Protein AF-A0A377D594-F1 (afdb_monomer_lite)

Sequence (287 aa):
MAKALLALLDNALPAGVENEQSPNCRVLRFPPVSPLLDEDARLCSLSVFDAFRLLQNLLNVPKEEREAMFFGGLFSYDLVAGFEDLPQLAAENNCPDFCFYLAETLMVIDHQKKSTRIQASLFAPNEEEKQRLTARLNDLCQQLTETAPPLPVVSVPHMHCECNQSDEEFGGVVRLLQKAIRAGEIFQVVPSRRFSLPCPSPLAAYYVLKKSNPSPYMFLCRMMISPCLARRRKVRSSMTPPAARLRSTPLPEHVHAVVVPMVHWTETSTAASNWKCVPIIKSFLNI

Organism: Escherichia coli (NCBI:txid562)

InterPro domains:
  IPR005801 ADC synthase [G3DSA:3.60.120.10] (1-240)
  IPR005801 ADC synthase [SSF56322] (6-223)
  IPR006805 Anthranilate synthase component I, N-term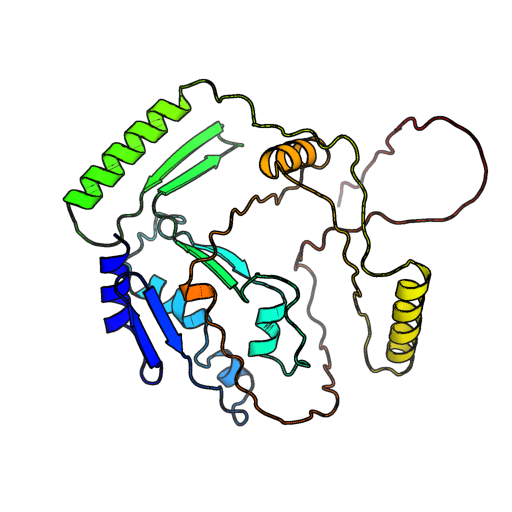inal [PF04715] (53-116)
  IPR015890 Chorismate-utilising enzyme, C-terminal [PF00425] (167-223)
  IPR019999 Anthranilate synthase component I-like [PTHR11236] (56-223)

pLDDT: mean 74.36, std 25.51, range [20.23, 97.31]

Foldseek 3Di:
DQQVLVVLLVVQDDPQWDWDDDNRDIDTDHDQDDPPDDPVVLVVDDDPCVSVVSSVVSFPADPVDPVLWDKDWDADPCLVVSSDPDDDDDDPDLDFRIDIDGDQKDWDQDPVVRDIDIDGHDRDDDVVVVVVVVVVVVVVVVVVVDDDDDQDDDDDPDKDKDWPDDPVRVVVVVVVVVVCCVVVQDVDDDDDIDIDIDDPRVVVVLVVCCVPPPDPDGDDDDDDDDPNSVPDDPDDDDDDDDDDRDDDDDDDDDDDPPPPDPPDDDDDDDDDDDDDDDDDDDDDDDD

Structure (mmCIF, N/CA/C/O backbone):
data_AF-A0A377D594-F1
#
_entry.id   AF-A0A377D594-F1
#
loop_
_atom_site.group_PDB
_atom_site.id
_atom_site.type_symbol
_atom_site.label_atom_id
_atom_site.label_alt_id
_atom_site.label_comp_id
_atom_site.label_asym_id
_atom_site.label_entity_id
_atom_site.label_seq_id
_atom_site.pdbx_PDB_ins_code
_atom_site.Cartn_x
_atom_site.Cartn_y
_atom_site.Cartn_z
_atom_site.occupancy
_atom_site.B_iso_or_equiv
_atom_site.auth_seq_id
_atom_site.auth_comp_id
_atom_site.auth_asym_id
_atom_site.auth_atom_id
_atom_site.pdbx_PDB_model_num
ATOM 1 N N . MET A 1 1 ? -3.950 -4.859 22.447 1.00 55.28 1 MET A N 1
ATOM 2 C CA . MET A 1 1 ? -4.746 -4.999 21.200 1.00 55.28 1 MET A CA 1
ATOM 3 C C . MET A 1 1 ? -4.223 -6.057 20.212 1.00 55.28 1 MET A C 1
ATOM 5 O O . MET A 1 1 ? -4.933 -7.026 19.973 1.00 55.28 1 MET A O 1
ATOM 9 N N . ALA A 1 2 ? -3.005 -5.934 19.659 1.00 59.69 2 ALA A N 1
ATOM 10 C CA . ALA A 1 2 ? -2.506 -6.832 18.598 1.00 59.69 2 ALA A CA 1
ATOM 11 C C . ALA A 1 2 ? -2.556 -8.334 18.950 1.00 59.69 2 ALA A C 1
ATOM 13 O O . ALA A 1 2 ? -2.930 -9.151 18.119 1.00 59.69 2 ALA A O 1
ATOM 14 N N . LYS A 1 3 ? -2.259 -8.706 20.202 1.00 66.69 3 LYS A N 1
ATOM 15 C CA . LYS A 1 3 ? -2.292 -10.109 20.655 1.00 66.69 3 LYS A CA 1
ATOM 16 C C . LYS A 1 3 ? -3.674 -10.761 20.549 1.00 66.69 3 LYS A C 1
ATOM 18 O O . LYS A 1 3 ? -3.749 -11.931 20.197 1.00 66.69 3 LYS A O 1
ATOM 23 N N . ALA A 1 4 ? -4.746 -10.014 20.825 1.00 70.38 4 ALA A N 1
ATOM 24 C CA . ALA A 1 4 ? -6.109 -10.539 20.738 1.00 70.38 4 ALA A CA 1
ATOM 25 C C . ALA A 1 4 ? -6.495 -10.832 19.282 1.00 70.38 4 ALA A C 1
ATOM 27 O O . ALA A 1 4 ? -7.047 -11.887 18.993 1.00 70.38 4 ALA A O 1
ATOM 28 N N . LEU A 1 5 ? -6.118 -9.944 18.356 1.00 75.88 5 LEU A N 1
ATOM 29 C CA . LEU A 1 5 ? -6.348 -10.150 16.927 1.00 75.88 5 LEU A CA 1
ATOM 30 C C . LEU A 1 5 ? -5.539 -11.335 16.380 1.00 75.88 5 LEU A C 1
ATOM 32 O O . LEU A 1 5 ? -6.063 -12.115 15.593 1.00 75.88 5 LEU A O 1
ATOM 36 N N . LEU A 1 6 ? -4.287 -11.507 16.824 1.00 80.00 6 LEU A N 1
ATOM 37 C CA . LEU A 1 6 ? -3.465 -12.655 16.423 1.00 80.00 6 LEU A CA 1
ATOM 38 C C . LEU A 1 6 ? -4.056 -13.981 16.924 1.00 80.00 6 LEU A C 1
ATOM 40 O O . LEU A 1 6 ? -4.068 -14.947 16.174 1.00 80.00 6 LEU A O 1
ATOM 44 N N . ALA A 1 7 ? -4.597 -14.013 18.146 1.00 77.38 7 ALA A N 1
ATOM 45 C CA . ALA A 1 7 ? -5.269 -15.198 18.680 1.00 77.38 7 ALA A CA 1
ATOM 46 C C . ALA A 1 7 ? -6.572 -15.529 17.928 1.00 77.38 7 ALA A C 1
ATOM 48 O O . ALA A 1 7 ? -6.868 -16.697 17.695 1.00 77.38 7 ALA A O 1
ATOM 49 N N . LEU A 1 8 ? -7.344 -14.514 17.519 1.00 78.12 8 LEU A N 1
ATOM 50 C CA . LEU A 1 8 ? -8.521 -14.717 16.664 1.00 78.12 8 LEU A CA 1
ATOM 51 C C . LEU A 1 8 ? -8.127 -15.250 15.285 1.00 78.12 8 LEU A C 1
ATOM 53 O O . LEU A 1 8 ? -8.778 -16.160 14.777 1.00 78.12 8 LEU A O 1
ATOM 57 N N . LEU A 1 9 ? -7.045 -14.718 14.708 1.00 81.00 9 LEU A N 1
ATOM 58 C CA . LEU A 1 9 ? -6.519 -15.177 13.428 1.00 81.00 9 LEU A CA 1
ATOM 59 C C . LEU A 1 9 ? -6.128 -16.656 13.487 1.00 81.00 9 LEU A C 1
ATOM 61 O O . LEU A 1 9 ? -6.493 -17.394 12.581 1.00 81.00 9 LEU A O 1
ATOM 65 N N . ASP A 1 10 ? -5.466 -17.099 14.561 1.00 81.06 10 ASP A N 1
ATOM 66 C CA . ASP A 1 10 ? -5.035 -18.495 14.733 1.00 81.06 10 ASP A CA 1
ATOM 67 C C . ASP A 1 10 ? -6.196 -19.500 14.655 1.00 81.06 10 ASP A C 1
ATOM 69 O O . ASP A 1 10 ? -6.019 -20.597 14.129 1.00 81.06 10 ASP A O 1
ATOM 73 N N . ASN A 1 11 ? -7.388 -19.117 15.122 1.00 79.62 11 ASN A N 1
ATOM 74 C CA . ASN A 1 11 ? -8.581 -19.971 15.117 1.00 79.62 11 ASN A CA 1
ATOM 75 C C . ASN A 1 11 ? -9.343 -19.966 13.782 1.00 79.62 11 ASN A C 1
ATOM 77 O O . ASN A 1 11 ? -10.241 -20.781 13.587 1.00 79.62 11 ASN A O 1
ATOM 81 N N . ALA A 1 12 ? -9.024 -19.033 12.885 1.00 81.75 12 ALA A N 1
ATOM 82 C CA . ALA A 1 12 ? -9.778 -18.776 11.660 1.00 81.75 12 ALA A CA 1
ATOM 83 C C . ALA A 1 12 ? -9.070 -19.248 10.387 1.00 81.75 12 ALA A C 1
ATOM 85 O O . ALA A 1 12 ? -9.598 -19.070 9.289 1.00 81.75 12 ALA A O 1
ATOM 86 N N . LEU A 1 13 ? -7.853 -19.783 10.509 1.00 82.56 13 LEU A N 1
ATOM 87 C CA . LEU A 1 13 ? -7.065 -20.166 9.346 1.00 82.56 13 LEU A CA 1
ATOM 88 C C . LEU A 1 13 ? -7.693 -21.368 8.625 1.00 82.56 13 LEU A C 1
ATOM 90 O O . LEU A 1 13 ? -8.038 -22.361 9.270 1.00 82.56 13 LEU A O 1
ATOM 94 N N . PRO A 1 14 ? -7.819 -21.311 7.288 1.00 80.31 14 PRO A N 1
ATOM 95 C CA . PRO A 1 14 ? -8.325 -22.426 6.506 1.00 80.31 14 PRO A CA 1
ATOM 96 C C . PRO A 1 14 ? -7.338 -23.600 6.509 1.00 80.31 14 PRO A C 1
ATOM 98 O O . PRO A 1 14 ? -6.126 -23.431 6.677 1.00 80.31 14 PRO A O 1
ATOM 101 N N . ALA A 1 15 ? -7.865 -24.805 6.282 1.00 76.56 15 ALA A N 1
ATOM 102 C CA . ALA A 1 15 ? -7.054 -26.010 6.165 1.00 76.56 15 ALA A CA 1
ATOM 103 C C . ALA A 1 15 ? -6.015 -25.859 5.037 1.00 76.56 15 ALA A C 1
ATOM 105 O O . ALA A 1 15 ? -6.353 -25.461 3.924 1.00 76.56 15 ALA A O 1
ATOM 106 N N . GLY A 1 16 ? -4.751 -26.182 5.329 1.00 77.81 16 GLY A N 1
ATOM 107 C CA . GLY A 1 16 ? -3.641 -26.108 4.370 1.00 77.81 16 GLY A CA 1
ATOM 108 C C . GLY A 1 16 ? -2.754 -24.861 4.472 1.00 77.81 16 GLY A C 1
ATOM 109 O O . GLY A 1 16 ? -1.731 -24.815 3.795 1.00 77.81 16 GLY A O 1
ATOM 110 N N . VAL A 1 17 ? -3.089 -23.880 5.320 1.00 84.69 17 VAL A N 1
ATOM 111 C CA . VAL A 1 17 ? -2.192 -22.750 5.631 1.00 84.69 17 VAL A CA 1
ATOM 112 C C . VAL A 1 17 ? -1.296 -23.113 6.809 1.00 84.69 17 VAL A C 1
ATOM 114 O O . VAL A 1 17 ? -1.784 -23.370 7.910 1.00 84.69 17 VAL A O 1
ATOM 117 N N . GLU A 1 18 ? 0.021 -23.102 6.605 1.00 84.25 18 GLU A N 1
ATOM 118 C CA . GLU A 1 18 ? 0.965 -23.277 7.712 1.00 84.25 18 GLU A CA 1
ATOM 119 C C . GLU A 1 18 ? 1.078 -21.968 8.500 1.00 84.25 18 GLU A C 1
ATOM 121 O O . GLU A 1 18 ? 1.183 -20.887 7.915 1.00 84.25 18 GLU A O 1
ATOM 126 N N . ASN A 1 19 ? 1.083 -22.059 9.830 1.00 85.25 19 ASN A N 1
ATOM 127 C CA . ASN A 1 19 ? 1.134 -20.907 10.725 1.00 85.25 19 ASN A CA 1
ATOM 128 C C . ASN A 1 19 ? 2.292 -21.037 11.719 1.00 85.25 19 ASN A C 1
ATOM 130 O O . ASN A 1 19 ? 2.217 -21.816 12.671 1.00 85.25 19 ASN A O 1
ATOM 134 N N . GLU A 1 20 ? 3.353 -20.251 11.529 1.00 84.19 20 GLU A N 1
ATOM 135 C CA . GLU A 1 20 ? 4.417 -20.113 12.525 1.00 84.19 20 GLU A CA 1
ATOM 136 C C . GLU A 1 20 ? 4.068 -18.980 13.504 1.00 84.19 20 GLU A C 1
ATOM 138 O O . GLU A 1 20 ? 4.009 -17.797 13.143 1.00 84.19 20 GLU A O 1
ATOM 143 N N . GLN A 1 21 ? 3.859 -19.341 14.772 1.00 82.50 21 GLN A N 1
ATOM 144 C CA . GLN A 1 21 ? 3.423 -18.409 15.810 1.00 82.50 21 GLN A CA 1
ATOM 145 C C . GLN A 1 21 ? 4.602 -17.824 16.595 1.00 82.50 21 GLN A C 1
ATOM 147 O O . GLN A 1 21 ? 5.493 -18.529 17.060 1.00 82.50 21 GLN A O 1
ATOM 152 N N . SER A 1 22 ? 4.598 -16.504 16.777 1.00 78.00 22 SER A N 1
ATOM 153 C CA . SER A 1 22 ? 5.529 -15.758 17.633 1.00 78.00 22 SER A CA 1
ATOM 154 C C . SER A 1 22 ? 4.757 -14.792 18.546 1.00 78.00 22 SER A C 1
ATOM 156 O O . SER A 1 22 ? 3.650 -14.390 18.199 1.00 78.00 22 SER A O 1
ATOM 158 N N . PRO A 1 23 ? 5.296 -14.336 19.693 1.00 73.56 23 PRO A N 1
ATOM 159 C CA . PRO A 1 23 ? 4.516 -13.575 20.682 1.00 73.56 23 PRO A CA 1
ATOM 160 C C . PRO A 1 23 ? 3.759 -12.347 20.143 1.00 73.56 23 PRO A C 1
ATOM 162 O O . PRO A 1 23 ? 2.671 -12.046 20.626 1.00 73.56 23 PRO A O 1
ATOM 165 N N . ASN A 1 24 ? 4.308 -11.665 19.132 1.00 75.88 24 ASN A N 1
ATOM 166 C CA . ASN A 1 24 ? 3.712 -10.479 18.500 1.00 75.88 24 ASN A CA 1
ATOM 167 C C . ASN A 1 24 ? 3.673 -10.584 16.962 1.00 75.88 24 ASN A C 1
ATOM 169 O O . ASN A 1 24 ? 3.692 -9.568 16.273 1.00 75.88 24 ASN A O 1
ATOM 173 N N . CYS A 1 25 ? 3.720 -11.798 16.409 1.00 80.19 25 CYS A N 1
ATOM 174 C CA . CYS A 1 25 ? 3.874 -11.996 14.970 1.00 80.19 25 CYS A CA 1
ATOM 175 C C . CYS A 1 25 ? 3.350 -13.365 14.526 1.00 80.19 25 CYS A C 1
ATOM 177 O O . CYS A 1 25 ? 3.396 -14.335 15.286 1.00 80.19 25 CYS A O 1
ATOM 179 N N . ARG A 1 26 ? 2.836 -13.434 13.299 1.00 81.62 26 ARG A N 1
ATOM 180 C CA . ARG A 1 26 ? 2.413 -14.669 12.632 1.00 81.62 26 ARG A CA 1
ATOM 181 C C . ARG A 1 26 ? 3.050 -14.707 11.255 1.00 81.62 26 ARG A C 1
ATOM 183 O O . ARG A 1 26 ? 3.035 -13.693 10.557 1.00 81.62 26 ARG A O 1
ATOM 190 N N . VAL A 1 27 ? 3.612 -15.850 10.884 1.00 86.19 27 VAL A N 1
ATOM 191 C CA . VAL A 1 27 ? 4.076 -16.103 9.517 1.00 86.19 27 VAL A CA 1
ATOM 192 C C . VAL A 1 27 ? 3.167 -17.166 8.928 1.00 86.19 27 VAL A C 1
ATOM 194 O O . VAL A 1 27 ? 3.200 -18.318 9.354 1.00 86.19 27 VAL A O 1
ATOM 197 N N . LEU A 1 28 ? 2.336 -16.749 7.975 1.00 85.19 28 LEU A N 1
ATOM 198 C CA . LEU A 1 28 ? 1.410 -17.622 7.263 1.00 85.19 28 LEU A CA 1
ATOM 199 C C . LEU A 1 28 ? 2.033 -18.047 5.935 1.00 85.19 28 LEU A C 1
ATOM 201 O O . LEU A 1 28 ? 2.509 -17.195 5.179 1.00 85.19 28 LEU A O 1
ATOM 205 N N . ARG A 1 29 ? 2.023 -19.347 5.641 1.00 86.44 29 ARG A N 1
ATOM 206 C CA . ARG A 1 29 ? 2.463 -19.895 4.352 1.00 86.44 29 ARG A CA 1
ATOM 207 C C . ARG A 1 29 ? 1.260 -20.496 3.642 1.00 86.44 29 ARG A C 1
ATOM 209 O O . ARG A 1 29 ? 0.639 -21.430 4.143 1.00 86.44 29 ARG A O 1
ATOM 216 N N . PHE A 1 30 ? 0.939 -19.927 2.488 1.00 86.12 30 PHE A N 1
ATOM 217 C CA . PHE A 1 30 ? -0.151 -20.388 1.639 1.00 86.12 30 PHE A CA 1
ATOM 218 C C . PHE A 1 30 ? 0.345 -21.498 0.700 1.00 86.12 30 PHE A C 1
ATOM 220 O O . PHE A 1 30 ? 1.495 -21.432 0.251 1.00 86.12 30 PHE A O 1
ATOM 227 N N . PRO A 1 31 ? -0.485 -22.517 0.417 1.00 85.56 31 PRO A N 1
ATOM 228 C CA . PRO A 1 31 ? -0.114 -23.608 -0.473 1.00 85.56 31 PRO A CA 1
ATOM 229 C C . PRO A 1 31 ? 0.044 -23.109 -1.918 1.00 85.56 31 PRO A C 1
ATOM 231 O O . PRO A 1 31 ? -0.599 -22.131 -2.306 1.00 85.56 31 PRO A O 1
ATOM 234 N N . PRO A 1 32 ? 0.879 -23.770 -2.737 1.00 84.06 32 PRO A N 1
ATOM 235 C CA . PRO A 1 32 ? 0.966 -23.454 -4.156 1.00 84.06 32 PRO A CA 1
ATOM 236 C C . PRO A 1 32 ? -0.356 -23.776 -4.865 1.00 84.06 32 PRO A C 1
ATOM 238 O O . PRO A 1 32 ? -1.015 -24.774 -4.563 1.00 84.06 32 PRO A O 1
ATOM 241 N N . VAL A 1 33 ? -0.721 -22.942 -5.837 1.00 85.12 33 VAL A N 1
ATOM 242 C CA . VAL A 1 33 ? -1.913 -23.147 -6.667 1.00 85.12 33 VAL A CA 1
ATOM 243 C C . VAL A 1 33 ? -1.633 -24.237 -7.702 1.00 85.12 33 VAL A C 1
ATOM 245 O O . VAL A 1 33 ? -0.567 -24.265 -8.317 1.00 85.12 33 VAL A O 1
ATOM 248 N N . SER A 1 34 ? -2.586 -25.151 -7.892 1.00 84.38 34 SER A N 1
ATOM 249 C CA . SER A 1 34 ? -2.463 -26.208 -8.899 1.00 84.38 34 SER A CA 1
ATOM 250 C C . SER A 1 34 ? -2.539 -25.619 -10.316 1.00 84.38 34 SER A C 1
ATOM 252 O O . SER A 1 34 ? -3.491 -24.894 -10.607 1.00 84.38 34 SER A O 1
ATOM 254 N N . PRO A 1 35 ? -1.610 -25.967 -11.228 1.00 82.19 35 PRO A N 1
ATOM 255 C CA . PRO A 1 35 ? -1.615 -25.474 -12.608 1.00 82.19 35 PRO A CA 1
ATOM 256 C C . PRO A 1 35 ? -2.673 -26.152 -13.496 1.00 82.19 35 PRO A C 1
ATOM 258 O O . PRO A 1 35 ? -2.798 -25.813 -14.665 1.00 82.19 35 PRO A O 1
ATOM 261 N N . LEU A 1 36 ? -3.397 -27.144 -12.969 1.00 87.38 36 LEU A N 1
ATOM 262 C CA . LEU A 1 36 ? -4.429 -27.894 -13.697 1.00 87.38 36 LEU A CA 1
ATOM 263 C C . LEU A 1 36 ? -5.831 -27.282 -13.554 1.00 87.38 36 LEU A C 1
ATOM 265 O O . LEU A 1 36 ? -6.793 -27.845 -14.069 1.00 87.38 36 LEU A O 1
ATOM 269 N N . LEU A 1 37 ? -5.955 -26.188 -12.802 1.00 87.50 37 LEU A N 1
ATOM 270 C CA . LEU A 1 37 ? -7.214 -25.471 -12.625 1.00 87.50 37 LEU A CA 1
ATOM 271 C C . LEU A 1 37 ? -7.521 -24.631 -13.869 1.00 87.50 37 LEU A C 1
ATOM 273 O O . LEU A 1 37 ? -6.607 -24.128 -14.520 1.00 87.50 37 LEU A O 1
ATOM 277 N N . ASP A 1 38 ? -8.805 -24.460 -14.175 1.00 90.31 38 ASP A N 1
ATOM 278 C CA . ASP A 1 38 ? -9.238 -23.420 -15.106 1.00 90.31 38 ASP A CA 1
ATOM 279 C C . ASP A 1 38 ? -8.986 -22.016 -14.519 1.00 90.31 38 ASP A C 1
ATOM 281 O O . ASP A 1 38 ? -8.746 -21.863 -13.319 1.00 90.31 38 ASP A O 1
ATOM 285 N N . GLU A 1 39 ? -9.010 -20.980 -15.361 1.00 86.88 39 GLU A N 1
ATOM 286 C CA . GLU A 1 39 ? -8.665 -19.615 -14.937 1.00 86.88 39 GLU A CA 1
ATOM 287 C C . GLU A 1 39 ? -9.631 -19.038 -13.889 1.00 86.88 39 GLU A C 1
ATOM 289 O O . GLU A 1 39 ? -9.194 -18.308 -12.995 1.00 86.88 39 GLU A O 1
ATOM 294 N N . ASP A 1 40 ? -10.917 -19.398 -13.936 1.00 87.56 40 ASP A N 1
ATOM 295 C CA . ASP A 1 40 ? -11.906 -18.919 -12.964 1.00 87.56 40 ASP A CA 1
ATOM 296 C C . ASP A 1 40 ? -11.658 -19.561 -11.589 1.00 87.56 40 ASP A C 1
ATOM 298 O O . ASP A 1 40 ? -11.608 -18.882 -10.559 1.00 87.56 40 ASP A O 1
ATOM 302 N N . ALA A 1 41 ? -11.404 -20.870 -11.564 1.00 87.31 41 ALA A N 1
ATOM 303 C CA . ALA A 1 41 ? -11.024 -21.603 -10.365 1.00 87.31 41 ALA A CA 1
ATOM 304 C C . ALA A 1 41 ? -9.655 -21.154 -9.826 1.00 87.31 41 ALA A C 1
ATOM 306 O O . ALA A 1 41 ? -9.468 -21.073 -8.607 1.00 87.31 41 ALA A O 1
ATOM 307 N N . ARG A 1 42 ? -8.705 -20.812 -10.708 1.00 86.88 42 ARG A N 1
ATOM 308 C CA . ARG A 1 42 ? -7.395 -20.252 -10.340 1.00 86.88 42 ARG A CA 1
ATOM 309 C C . ARG A 1 42 ? -7.556 -18.913 -9.625 1.00 86.88 42 ARG A C 1
ATOM 311 O O . ARG A 1 42 ? -6.896 -18.692 -8.609 1.00 86.88 42 ARG A O 1
ATOM 318 N N . LEU A 1 43 ? -8.465 -18.055 -10.086 1.00 87.56 43 LEU A N 1
ATOM 319 C CA . LEU A 1 43 ? -8.753 -16.764 -9.457 1.00 87.56 43 LEU A CA 1
ATOM 320 C C . LEU A 1 43 ? -9.366 -16.908 -8.051 1.00 87.56 43 LEU A C 1
ATOM 322 O O . LEU A 1 43 ? -9.111 -16.079 -7.175 1.00 87.56 43 LEU A O 1
ATOM 326 N N . CYS A 1 44 ? -10.142 -17.969 -7.819 1.00 87.00 44 CYS A N 1
ATOM 327 C CA . CYS A 1 44 ? -10.733 -18.291 -6.516 1.00 87.00 44 CYS A CA 1
ATOM 328 C C . CYS A 1 44 ? -9.826 -19.134 -5.601 1.00 87.00 44 CYS A C 1
ATOM 330 O O . CYS A 1 44 ? -10.246 -19.502 -4.502 1.00 87.00 44 CYS A O 1
ATOM 332 N N . SER A 1 45 ? -8.606 -19.459 -6.033 1.00 87.38 45 SER A N 1
ATOM 333 C CA . SER A 1 45 ? -7.670 -20.253 -5.239 1.00 87.38 45 SER A CA 1
ATOM 334 C C . SER A 1 45 ? -7.153 -19.499 -4.010 1.00 87.38 45 SER A C 1
ATOM 336 O O . SER A 1 45 ? -7.145 -18.266 -3.946 1.00 87.38 45 SER A O 1
ATOM 338 N N . LEU A 1 46 ? -6.715 -20.265 -3.009 1.00 86.56 46 LEU A N 1
ATOM 339 C CA . LEU A 1 46 ? -6.209 -19.706 -1.766 1.00 86.56 46 LEU A CA 1
ATOM 340 C C . LEU A 1 46 ? -4.883 -18.966 -2.004 1.00 86.56 46 LEU A C 1
ATOM 342 O O . LEU A 1 46 ? -3.941 -19.513 -2.572 1.00 86.56 46 LEU A O 1
ATOM 346 N N . SER A 1 47 ? -4.802 -17.727 -1.533 1.00 87.94 47 SER A N 1
ATOM 347 C CA . SER A 1 47 ? -3.713 -16.796 -1.813 1.00 87.94 47 SER A CA 1
ATOM 348 C C . SER A 1 47 ? -3.390 -15.914 -0.607 1.00 87.94 47 SER A C 1
ATOM 350 O O . SER A 1 47 ? -4.127 -15.848 0.376 1.00 87.94 47 SER A O 1
ATOM 352 N N . VAL A 1 48 ? -2.311 -15.134 -0.713 1.00 87.12 48 VAL A N 1
ATOM 353 C CA . VAL A 1 48 ? -1.931 -14.144 0.310 1.00 87.12 48 VAL A CA 1
ATOM 354 C C . VAL A 1 48 ? -3.027 -13.108 0.598 1.00 87.12 48 VAL A C 1
ATOM 356 O O . VAL A 1 48 ? -3.064 -12.548 1.694 1.00 87.12 48 VAL A O 1
ATOM 359 N N . PHE A 1 49 ? -3.943 -12.867 -0.347 1.00 88.19 49 PHE A N 1
ATOM 360 C CA . PHE A 1 49 ? -5.061 -11.940 -0.164 1.00 88.19 49 PHE A CA 1
ATOM 361 C C . PHE A 1 49 ? -6.110 -12.458 0.819 1.00 88.19 49 PHE A C 1
ATOM 363 O O . PHE A 1 49 ? -6.805 -11.658 1.452 1.00 88.19 49 PHE A O 1
ATOM 370 N N . ASP A 1 50 ? -6.200 -13.776 1.005 1.00 86.62 50 ASP A N 1
ATOM 371 C CA . ASP A 1 50 ? -7.137 -14.370 1.953 1.00 86.62 50 ASP A CA 1
ATOM 372 C C . ASP A 1 50 ? -6.814 -13.984 3.392 1.00 86.62 50 ASP A C 1
ATOM 374 O O . ASP A 1 50 ? -7.728 -13.889 4.201 1.00 86.62 50 ASP A O 1
ATOM 378 N N . ALA A 1 51 ? -5.569 -13.605 3.703 1.00 85.56 51 ALA A N 1
ATOM 379 C CA . ALA A 1 51 ? -5.239 -13.015 4.999 1.00 85.56 51 ALA A CA 1
ATOM 380 C C . ALA A 1 51 ? -6.104 -11.776 5.312 1.00 85.56 51 ALA A C 1
ATOM 382 O O . ALA A 1 51 ? -6.613 -11.638 6.424 1.00 85.56 51 ALA A O 1
ATOM 383 N N . PHE A 1 52 ? -6.333 -10.894 4.331 1.00 85.88 52 PHE A N 1
ATOM 384 C CA . PHE A 1 52 ? -7.191 -9.718 4.511 1.00 85.88 52 PHE A CA 1
ATOM 385 C C . PHE A 1 52 ? -8.669 -10.090 4.604 1.00 85.88 52 PHE A C 1
ATOM 387 O O . PHE A 1 52 ? -9.402 -9.474 5.377 1.00 85.88 52 PHE A O 1
ATOM 394 N N . ARG A 1 53 ? -9.111 -11.086 3.826 1.00 86.31 53 ARG A N 1
ATOM 395 C CA . ARG A 1 53 ? -10.503 -11.564 3.842 1.00 86.31 53 ARG A CA 1
ATOM 396 C C . ARG A 1 53 ? -10.847 -12.218 5.181 1.00 86.31 53 ARG A C 1
ATOM 398 O O . ARG A 1 53 ? -11.885 -11.917 5.758 1.00 86.31 53 ARG A O 1
ATOM 405 N N . LEU A 1 54 ? -9.944 -13.040 5.714 1.00 84.44 54 LEU A N 1
ATOM 406 C CA . LEU A 1 54 ? -10.074 -13.661 7.032 1.00 84.44 54 LEU A CA 1
ATOM 407 C C . LEU A 1 54 ? -10.164 -12.604 8.134 1.00 84.44 54 LEU A C 1
ATOM 409 O O . LEU A 1 54 ? -11.067 -12.667 8.961 1.00 84.44 54 LEU A O 1
ATOM 413 N N . LEU A 1 55 ? -9.289 -11.593 8.113 1.00 82.88 55 LEU A N 1
ATOM 414 C CA . LEU A 1 55 ? -9.337 -10.506 9.093 1.00 82.88 55 LEU A CA 1
ATOM 415 C C . LEU A 1 55 ? -10.660 -9.728 9.051 1.00 82.88 55 LEU A C 1
ATOM 417 O O . LEU A 1 55 ? -11.171 -9.366 10.107 1.00 82.88 55 LEU A O 1
ATOM 421 N N . GLN A 1 56 ? -11.224 -9.493 7.863 1.00 84.19 56 GLN A N 1
ATOM 422 C CA . GLN A 1 56 ? -12.528 -8.835 7.718 1.00 84.19 56 GLN A CA 1
ATOM 423 C C . GLN A 1 56 ? -13.677 -9.702 8.241 1.00 84.19 56 GLN A C 1
ATOM 425 O O . GLN A 1 56 ? -14.557 -9.192 8.923 1.00 84.19 56 GLN A O 1
ATOM 430 N N . ASN A 1 57 ? -13.650 -11.010 7.974 1.00 83.06 57 ASN A N 1
ATOM 431 C CA . ASN A 1 57 ? -14.700 -11.935 8.409 1.00 83.06 57 ASN A CA 1
ATOM 432 C C . ASN A 1 57 ? -14.681 -12.209 9.921 1.00 83.06 57 ASN A C 1
ATOM 434 O O . ASN A 1 57 ? -15.708 -12.564 10.493 1.00 83.06 57 ASN A O 1
ATOM 438 N N . LEU A 1 58 ? -13.524 -12.059 10.570 1.00 80.62 58 LEU A N 1
ATOM 439 C CA . LEU A 1 58 ? -13.378 -12.267 12.013 1.00 80.62 58 LEU A CA 1
ATOM 440 C C . LEU A 1 58 ? -13.985 -11.152 12.861 1.00 80.62 58 LEU A C 1
ATOM 442 O O . LEU A 1 58 ? -14.240 -11.350 14.050 1.00 80.62 58 LEU A O 1
ATOM 446 N N . LEU A 1 59 ? -14.163 -9.971 12.278 1.00 76.25 59 LEU A N 1
ATOM 447 C CA . LEU A 1 59 ? -14.572 -8.779 12.996 1.00 76.25 59 LEU A CA 1
ATOM 448 C C . LEU A 1 59 ? -15.983 -8.388 12.573 1.00 76.25 59 LEU A C 1
ATOM 450 O O . LEU A 1 59 ? -16.274 -8.206 11.395 1.00 76.25 59 LEU A O 1
ATOM 454 N N . ASN A 1 60 ? -16.864 -8.203 13.554 1.00 72.75 60 ASN A N 1
ATOM 455 C CA . ASN A 1 60 ? -18.179 -7.625 13.304 1.00 72.75 60 ASN A CA 1
ATOM 456 C C . ASN A 1 60 ? -18.021 -6.122 13.060 1.00 72.75 60 ASN A C 1
ATOM 458 O O . ASN A 1 60 ? -18.002 -5.325 13.998 1.00 72.75 60 ASN A O 1
ATOM 462 N N . VAL A 1 61 ? -17.878 -5.746 11.791 1.00 78.12 61 VAL A N 1
ATOM 463 C CA . VAL A 1 61 ? -17.767 -4.349 11.371 1.00 78.12 61 VAL A CA 1
ATOM 464 C C . VAL A 1 61 ? -19.172 -3.736 11.263 1.00 78.12 61 VAL A C 1
ATOM 466 O O . VAL A 1 61 ? -20.020 -4.286 10.553 1.00 78.12 61 VAL A O 1
ATOM 469 N N . PRO A 1 62 ? -19.457 -2.606 11.939 1.00 81.44 62 PRO A N 1
ATOM 470 C CA . PRO A 1 62 ? -20.719 -1.893 11.767 1.00 81.44 62 PRO A CA 1
ATOM 471 C C . PRO A 1 62 ? -20.911 -1.470 10.305 1.00 81.44 62 PRO A C 1
ATOM 473 O O . PRO A 1 62 ? -20.072 -0.772 9.744 1.00 81.44 62 PRO A O 1
ATOM 476 N N . LYS A 1 63 ? -22.032 -1.861 9.685 1.00 78.38 63 LYS A N 1
ATOM 477 C CA . LYS A 1 63 ? -22.315 -1.569 8.262 1.00 78.38 63 LYS A CA 1
ATOM 478 C C . LYS A 1 63 ? -22.475 -0.076 7.961 1.00 78.38 63 LYS A C 1
ATOM 480 O O . LYS A 1 63 ? -22.322 0.340 6.819 1.00 78.38 63 LYS A O 1
ATOM 485 N N . GLU A 1 64 ? -22.808 0.704 8.981 1.00 79.12 64 GLU A N 1
ATOM 486 C CA . GLU A 1 64 ? -23.031 2.149 8.894 1.00 79.12 64 GLU A CA 1
ATOM 487 C C . GLU A 1 64 ? -21.714 2.942 8.888 1.00 79.12 64 GLU A C 1
ATOM 489 O O . GLU A 1 64 ? -21.694 4.105 8.496 1.00 79.12 64 GLU A O 1
ATOM 494 N N . GLU A 1 65 ? -20.601 2.307 9.268 1.00 83.81 65 GLU A N 1
ATOM 495 C CA . GLU A 1 65 ? -19.299 2.950 9.420 1.00 83.81 65 GLU A CA 1
ATOM 496 C C . GLU A 1 65 ? -18.305 2.416 8.389 1.00 83.81 65 GLU A C 1
ATOM 498 O O . GLU A 1 65 ? -17.622 1.413 8.605 1.00 83.81 65 GLU A O 1
ATOM 503 N N . ARG A 1 66 ? -18.203 3.117 7.254 1.00 82.12 66 ARG A N 1
ATOM 504 C CA . ARG A 1 66 ? -17.342 2.724 6.128 1.00 82.12 66 ARG A CA 1
ATOM 505 C C . ARG A 1 66 ? -15.881 2.541 6.544 1.00 82.12 66 ARG A C 1
ATOM 507 O O . ARG A 1 66 ? -15.217 1.630 6.059 1.00 82.12 66 ARG A O 1
ATOM 514 N N . GLU A 1 67 ? -15.375 3.401 7.422 1.00 85.75 67 GLU A N 1
ATOM 515 C CA . GLU A 1 67 ? -13.975 3.394 7.848 1.00 85.75 67 GLU A CA 1
ATOM 516 C C . GLU A 1 67 ? -13.729 2.603 9.144 1.00 85.75 67 GLU A C 1
ATOM 518 O O . GLU A 1 67 ? -12.617 2.645 9.672 1.00 85.75 67 GLU A O 1
ATOM 523 N N . ALA A 1 68 ? -14.725 1.888 9.684 1.00 82.44 68 ALA A N 1
ATOM 524 C CA . ALA A 1 68 ? -14.578 1.154 10.947 1.00 82.44 68 ALA A CA 1
ATOM 525 C C . ALA A 1 68 ? -13.424 0.137 10.921 1.00 82.44 68 ALA A C 1
ATOM 527 O O . ALA A 1 68 ? -12.732 -0.045 11.927 1.00 82.44 68 ALA A O 1
ATOM 528 N N . MET A 1 69 ? -13.175 -0.480 9.763 1.00 84.88 69 MET A N 1
ATOM 529 C CA . MET A 1 69 ? -12.003 -1.313 9.525 1.00 84.88 69 MET A CA 1
ATOM 530 C C . MET A 1 69 ? -11.215 -0.783 8.328 1.00 84.88 69 MET A C 1
ATOM 532 O O . MET A 1 69 ? -11.563 -1.030 7.176 1.00 84.88 69 MET A O 1
ATOM 536 N N . PHE A 1 70 ? -10.140 -0.045 8.606 1.00 86.94 70 PHE A N 1
ATOM 537 C CA . PHE A 1 70 ? -9.337 0.590 7.567 1.00 86.94 70 PHE A CA 1
ATOM 538 C C . PHE A 1 70 ? -7.975 -0.089 7.412 1.00 86.94 70 PHE A C 1
ATOM 540 O O . PHE A 1 70 ? -7.165 -0.106 8.342 1.00 86.94 70 PHE A O 1
ATOM 547 N N . PHE A 1 71 ? -7.720 -0.599 6.206 1.00 87.50 71 PHE A N 1
ATOM 548 C CA . PHE A 1 71 ? -6.410 -1.076 5.775 1.00 87.50 71 PHE A CA 1
ATOM 549 C C . PHE A 1 71 ? -5.750 -0.027 4.879 1.00 87.50 71 PHE A C 1
ATOM 551 O O . PHE A 1 71 ? -6.184 0.198 3.752 1.00 87.50 71 PHE A O 1
ATOM 558 N N . GLY A 1 72 ? -4.688 0.608 5.372 1.00 87.19 72 GLY A N 1
ATOM 559 C CA . GLY A 1 72 ? -3.897 1.577 4.611 1.00 87.19 72 GLY A CA 1
ATOM 560 C C . GLY A 1 72 ? -2.518 1.020 4.292 1.00 87.19 72 GLY A C 1
ATOM 561 O O . GLY A 1 72 ? -1.818 0.582 5.201 1.00 87.19 72 GLY A O 1
ATOM 562 N N . GLY A 1 73 ? -2.102 1.026 3.028 1.00 88.25 73 GLY A N 1
ATOM 563 C CA . GLY A 1 73 ? -0.852 0.376 2.651 1.00 88.25 73 GLY A CA 1
ATOM 564 C C . GLY A 1 73 ? -0.490 0.485 1.181 1.00 88.25 73 GLY A C 1
ATOM 565 O O . GLY A 1 73 ? -1.003 1.341 0.463 1.00 88.25 73 GLY A O 1
ATOM 566 N N . LEU A 1 74 ? 0.413 -0.397 0.760 1.00 87.00 74 LEU A N 1
ATOM 567 C CA . LEU A 1 74 ? 0.868 -0.529 -0.617 1.00 87.00 74 LEU A CA 1
ATOM 568 C C . LEU A 1 74 ? 0.845 -1.989 -1.068 1.00 87.00 74 LEU A C 1
ATOM 570 O O . LEU A 1 74 ? 1.191 -2.894 -0.303 1.00 87.00 74 LEU A O 1
ATOM 574 N N . PHE A 1 75 ? 0.518 -2.177 -2.342 1.00 88.44 75 PHE A N 1
ATOM 575 C CA . PHE A 1 75 ? 0.871 -3.358 -3.120 1.00 88.44 75 PHE A CA 1
ATOM 576 C C . PHE A 1 75 ? 2.066 -2.991 -3.999 1.00 88.44 75 PHE A C 1
ATOM 578 O O . PHE A 1 75 ? 2.035 -1.963 -4.679 1.00 88.44 75 PHE A O 1
ATOM 585 N N . SER A 1 76 ? 3.136 -3.777 -3.941 1.00 88.12 76 SER A N 1
ATOM 586 C CA . SER A 1 76 ? 4.298 -3.576 -4.798 1.00 88.12 76 SER A CA 1
ATOM 587 C C . SER A 1 76 ? 4.052 -4.202 -6.170 1.00 88.12 76 SER A C 1
ATOM 589 O O . SER A 1 76 ? 3.183 -5.058 -6.342 1.00 88.12 76 SER A O 1
ATOM 591 N N . TYR A 1 77 ? 4.841 -3.776 -7.153 1.00 86.19 77 TYR A N 1
ATOM 592 C CA . TYR A 1 77 ? 4.795 -4.354 -8.492 1.00 86.19 77 TYR A CA 1
ATOM 593 C C . TYR A 1 77 ? 5.147 -5.849 -8.480 1.00 86.19 77 TYR A C 1
ATOM 595 O O . TYR A 1 77 ? 4.508 -6.636 -9.168 1.00 86.19 77 TYR A O 1
ATOM 603 N N . ASP A 1 78 ? 6.099 -6.255 -7.637 1.00 86.06 78 ASP A N 1
ATOM 604 C CA . ASP A 1 78 ? 6.619 -7.626 -7.586 1.00 86.06 78 ASP A CA 1
ATOM 605 C C . ASP A 1 78 ? 5.599 -8.651 -7.065 1.00 86.06 78 ASP A C 1
ATOM 607 O O . ASP A 1 78 ? 5.786 -9.851 -7.259 1.00 86.06 78 ASP A O 1
ATOM 611 N N . LEU A 1 79 ? 4.490 -8.203 -6.464 1.00 87.56 79 LEU A N 1
ATOM 612 C CA . LEU A 1 79 ? 3.388 -9.079 -6.057 1.00 87.56 79 LEU A CA 1
ATOM 613 C C . LEU A 1 79 ? 2.820 -9.886 -7.232 1.00 87.56 79 LEU A C 1
ATOM 615 O O . LEU A 1 79 ? 2.390 -11.024 -7.047 1.00 87.56 79 LEU A O 1
ATOM 619 N N . VAL A 1 80 ? 2.849 -9.323 -8.443 1.00 87.94 80 VAL A N 1
ATOM 620 C CA . VAL A 1 80 ? 2.346 -9.997 -9.647 1.00 87.94 80 VAL A CA 1
ATOM 621 C C . VAL A 1 80 ? 3.131 -11.274 -9.969 1.00 87.94 80 VAL A C 1
ATOM 623 O O . VAL A 1 80 ? 2.551 -12.231 -10.472 1.00 87.94 80 VAL A O 1
ATOM 626 N N . ALA A 1 81 ? 4.411 -11.350 -9.584 1.00 86.31 81 ALA A N 1
ATOM 627 C CA . ALA A 1 81 ? 5.246 -12.538 -9.775 1.00 86.31 81 ALA A CA 1
ATOM 628 C C . ALA A 1 81 ? 4.812 -13.737 -8.908 1.00 86.31 81 ALA A C 1
ATOM 630 O O . ALA A 1 81 ? 5.335 -14.836 -9.067 1.00 86.31 81 ALA A O 1
ATOM 631 N N . GLY A 1 82 ? 3.884 -13.538 -7.963 1.00 83.94 82 GLY A N 1
ATOM 632 C CA . GLY A 1 82 ? 3.233 -14.629 -7.236 1.00 83.94 82 GLY A CA 1
ATOM 633 C C . GLY A 1 82 ? 2.072 -15.279 -7.997 1.00 83.94 82 GLY A C 1
ATOM 634 O O . GLY A 1 82 ? 1.663 -16.376 -7.629 1.00 83.94 82 GLY A O 1
ATOM 635 N N . PHE A 1 83 ? 1.544 -14.616 -9.031 1.00 85.94 83 PHE A N 1
ATOM 636 C CA . PHE A 1 83 ? 0.368 -15.057 -9.792 1.00 85.94 83 PHE A CA 1
ATOM 637 C C . PHE A 1 83 ? 0.680 -15.357 -11.259 1.00 85.94 83 PHE A C 1
ATOM 639 O O . PHE A 1 83 ? -0.010 -16.171 -11.865 1.00 85.94 83 PHE A O 1
ATOM 646 N N . GLU A 1 84 ? 1.708 -14.721 -11.814 1.00 87.38 84 GLU A N 1
ATOM 647 C CA . GLU A 1 84 ? 2.154 -14.896 -13.194 1.00 87.38 84 GLU A CA 1
ATOM 648 C C . GLU A 1 84 ? 3.613 -15.354 -13.236 1.00 87.38 84 GLU A C 1
ATOM 650 O O . GLU A 1 84 ? 4.419 -14.998 -12.371 1.00 87.38 84 GLU A O 1
ATOM 655 N N . ASP A 1 85 ? 3.957 -16.134 -14.262 1.00 86.38 85 ASP A N 1
ATOM 656 C CA . ASP A 1 85 ? 5.317 -16.635 -14.447 1.00 86.38 85 ASP A CA 1
ATOM 657 C C . ASP A 1 85 ? 6.226 -15.523 -14.981 1.00 86.38 85 ASP A C 1
ATOM 659 O O . ASP A 1 85 ? 6.199 -15.157 -16.160 1.00 86.38 85 ASP A O 1
ATOM 663 N N . LEU A 1 86 ? 7.015 -14.951 -14.074 1.00 87.00 86 LEU A N 1
ATOM 664 C CA . LEU A 1 86 ? 7.959 -13.881 -14.358 1.00 87.00 86 LEU A CA 1
ATOM 665 C C . LEU A 1 86 ? 9.378 -14.290 -13.957 1.00 87.00 86 LEU A C 1
ATOM 667 O O . LEU A 1 86 ? 9.578 -14.982 -12.953 1.00 87.00 86 LEU A O 1
ATOM 671 N N . PRO A 1 87 ? 10.400 -13.822 -14.697 1.00 85.50 87 PRO A N 1
ATOM 672 C CA . PRO A 1 87 ? 11.783 -14.118 -14.363 1.00 85.50 87 PRO A CA 1
ATOM 673 C C . PRO A 1 87 ? 12.121 -13.598 -12.963 1.00 85.50 87 PRO A C 1
ATOM 675 O O . PRO A 1 87 ? 11.756 -12.486 -12.578 1.00 85.50 87 PRO A O 1
ATOM 678 N N . GLN A 1 88 ? 12.866 -14.394 -12.194 1.00 78.62 88 GLN A N 1
ATOM 679 C CA . GLN A 1 88 ? 13.295 -13.973 -10.865 1.00 78.62 88 GLN A CA 1
ATOM 680 C C . GLN A 1 88 ? 14.323 -12.846 -10.960 1.00 78.62 88 GLN A C 1
ATOM 682 O O . GLN A 1 88 ? 15.441 -13.042 -11.434 1.00 78.62 88 GLN A O 1
ATOM 687 N N . LEU A 1 89 ? 13.958 -11.685 -10.424 1.00 78.31 89 LEU A N 1
ATOM 688 C CA . LEU A 1 89 ? 14.844 -10.532 -10.307 1.00 78.31 89 LEU A CA 1
ATOM 689 C C . LEU A 1 89 ? 15.521 -10.487 -8.927 1.00 78.31 89 LEU A C 1
ATOM 691 O O . LEU A 1 89 ? 14.996 -11.000 -7.923 1.00 78.31 89 LEU A O 1
ATOM 695 N N . ALA A 1 90 ? 16.712 -9.885 -8.886 1.00 75.69 90 ALA A N 1
ATOM 696 C CA . ALA A 1 90 ? 17.409 -9.573 -7.644 1.00 75.69 90 ALA A CA 1
ATOM 697 C C . ALA A 1 90 ? 16.666 -8.452 -6.902 1.00 75.69 90 ALA A C 1
ATOM 699 O O . ALA A 1 90 ? 16.192 -7.498 -7.514 1.00 75.69 90 ALA A O 1
ATOM 700 N N . ALA A 1 91 ? 16.552 -8.571 -5.578 1.00 68.88 91 ALA A N 1
ATOM 701 C CA . ALA A 1 91 ? 15.921 -7.536 -4.768 1.00 68.88 91 ALA A CA 1
ATOM 702 C C . ALA A 1 91 ? 16.907 -6.378 -4.561 1.00 68.88 91 ALA A C 1
ATOM 704 O O . ALA A 1 91 ? 17.914 -6.534 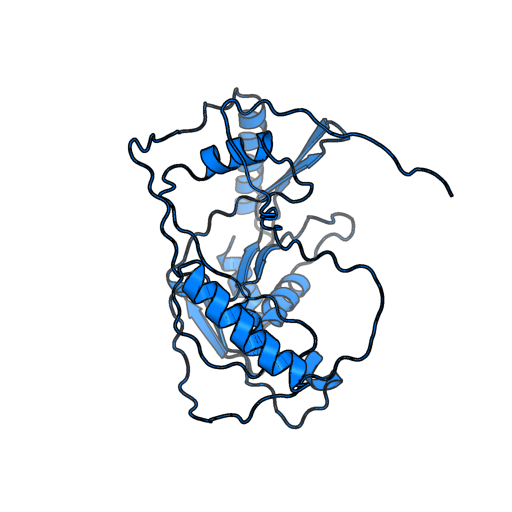-3.875 1.00 68.88 91 ALA A O 1
ATOM 705 N N . GLU A 1 92 ? 16.609 -5.220 -5.149 1.00 68.94 92 GLU A N 1
ATOM 706 C CA . GLU A 1 92 ? 17.403 -3.993 -4.985 1.00 68.94 92 GLU A CA 1
ATOM 707 C C . GLU A 1 92 ? 16.828 -3.042 -3.921 1.00 68.94 92 GLU A C 1
ATOM 709 O O . GLU A 1 92 ? 17.410 -1.994 -3.637 1.00 68.94 92 GLU A O 1
ATOM 714 N N . ASN A 1 93 ? 15.662 -3.358 -3.352 1.00 71.62 93 ASN A N 1
ATOM 715 C CA . ASN A 1 93 ? 15.004 -2.554 -2.329 1.00 71.62 93 ASN A CA 1
ATOM 716 C C . ASN A 1 93 ? 14.496 -3.435 -1.175 1.00 71.62 93 ASN A C 1
ATOM 718 O O . ASN A 1 93 ? 14.339 -4.647 -1.306 1.00 71.62 93 ASN A O 1
ATOM 722 N N . ASN A 1 94 ? 14.231 -2.806 -0.029 1.00 74.25 94 ASN A N 1
ATOM 723 C CA . ASN A 1 94 ? 13.657 -3.473 1.143 1.00 74.25 94 ASN A CA 1
ATOM 724 C C . ASN A 1 94 ? 12.116 -3.451 1.127 1.00 74.25 94 ASN A C 1
ATOM 726 O O . ASN A 1 94 ? 11.488 -3.538 2.184 1.00 74.25 94 ASN A O 1
ATOM 730 N N . CYS A 1 95 ? 11.499 -3.249 -0.042 1.00 76.06 95 CYS A N 1
ATOM 731 C CA . CYS A 1 95 ? 10.051 -3.176 -0.150 1.00 76.06 95 CYS A CA 1
ATOM 732 C C . CYS A 1 95 ? 9.481 -4.604 -0.199 1.00 76.06 95 CYS A C 1
ATOM 734 O O . CYS A 1 95 ? 9.897 -5.392 -1.047 1.00 76.06 95 CYS A O 1
ATOM 736 N N . PRO A 1 96 ? 8.557 -4.974 0.698 1.00 83.19 96 PRO A N 1
ATOM 737 C CA . PRO A 1 96 ? 7.840 -6.239 0.592 1.00 83.19 96 PRO A CA 1
ATOM 738 C C . PRO A 1 96 ? 6.861 -6.215 -0.593 1.00 83.19 96 PRO A C 1
ATOM 740 O O . PRO A 1 96 ? 6.486 -5.147 -1.075 1.00 83.19 96 PRO A O 1
ATOM 743 N N . ASP A 1 97 ? 6.371 -7.391 -0.994 1.00 85.56 97 ASP A N 1
ATOM 744 C CA . ASP A 1 97 ? 5.350 -7.519 -2.048 1.00 85.56 97 ASP A CA 1
ATOM 745 C C . ASP A 1 97 ? 4.061 -6.749 -1.703 1.00 85.56 97 ASP A C 1
ATOM 747 O O . ASP A 1 97 ? 3.380 -6.202 -2.564 1.00 85.56 97 ASP A O 1
ATOM 751 N N . PHE A 1 98 ? 3.732 -6.661 -0.415 1.00 85.75 98 PHE A N 1
ATOM 752 C CA . PHE A 1 98 ? 2.696 -5.778 0.100 1.00 85.75 98 PHE A CA 1
ATOM 753 C C . PHE A 1 98 ? 2.989 -5.387 1.548 1.00 85.75 98 PHE A C 1
ATOM 755 O O . PHE A 1 98 ? 3.611 -6.136 2.305 1.00 85.75 98 PHE A O 1
ATOM 762 N N . CYS A 1 99 ? 2.530 -4.207 1.954 1.00 87.31 99 CYS A N 1
ATOM 763 C CA . CYS A 1 99 ? 2.612 -3.749 3.337 1.00 87.31 99 CYS A CA 1
ATOM 764 C C . CYS A 1 99 ? 1.381 -2.927 3.680 1.00 87.31 99 CYS A C 1
ATOM 766 O O . CYS A 1 99 ? 1.153 -1.882 3.077 1.00 87.31 99 CYS A O 1
ATOM 768 N N . PHE A 1 100 ? 0.609 -3.396 4.656 1.00 87.88 100 PHE A N 1
ATOM 769 C CA . PHE A 1 100 ? -0.623 -2.752 5.090 1.00 87.88 100 PHE A CA 1
ATOM 770 C C . PHE A 1 100 ? -0.639 -2.558 6.599 1.00 87.88 100 PHE A C 1
ATOM 772 O O . PHE A 1 100 ? -0.171 -3.402 7.363 1.00 87.88 100 PHE A O 1
ATOM 779 N N . TYR A 1 101 ? -1.234 -1.446 7.005 1.00 87.50 101 TYR A N 1
ATOM 780 C CA . TYR A 1 101 ? -1.548 -1.104 8.378 1.00 87.50 101 TYR A CA 1
ATOM 781 C C . TYR A 1 101 ? -3.040 -1.271 8.596 1.00 87.50 101 TYR A C 1
ATOM 783 O O . TYR A 1 101 ? -3.841 -0.708 7.853 1.00 87.50 101 TYR A O 1
ATOM 791 N N . LEU A 1 102 ? -3.402 -2.008 9.640 1.00 87.56 102 LEU A N 1
ATOM 792 C CA . LEU A 1 102 ? -4.742 -1.949 10.201 1.00 87.56 102 LEU A CA 1
ATOM 793 C C . LEU A 1 102 ? -4.799 -0.743 11.144 1.00 87.56 102 LEU A C 1
ATOM 795 O O . LEU A 1 102 ? -4.061 -0.698 12.131 1.00 87.56 102 LEU A O 1
ATOM 799 N N . ALA A 1 103 ? -5.624 0.249 10.819 1.00 88.38 103 ALA A N 1
ATOM 800 C CA . ALA A 1 103 ? -5.709 1.469 11.609 1.00 88.38 103 ALA A CA 1
ATOM 801 C C . ALA A 1 103 ? -6.440 1.214 12.936 1.00 88.38 103 ALA A C 1
ATOM 803 O O . ALA A 1 103 ? -7.626 0.903 12.955 1.00 88.38 103 ALA A O 1
ATOM 804 N N . GLU A 1 104 ? -5.726 1.381 14.051 1.00 89.06 104 GLU A N 1
ATOM 805 C CA . GLU A 1 104 ? -6.320 1.420 15.395 1.00 89.06 104 GLU A CA 1
ATOM 806 C C . GLU A 1 104 ? -6.995 2.772 15.658 1.00 89.06 104 GLU A C 1
ATOM 808 O O . GLU A 1 104 ? -8.074 2.843 16.235 1.00 89.06 104 GLU A O 1
ATOM 813 N N . THR A 1 105 ? -6.351 3.861 15.244 1.00 90.38 105 THR A N 1
ATOM 814 C CA . THR A 1 105 ? -6.878 5.222 15.343 1.00 90.38 105 THR A CA 1
ATOM 815 C C . THR A 1 105 ? -6.776 5.870 13.976 1.00 90.38 105 THR A C 1
ATOM 817 O O . THR A 1 105 ? -5.713 5.844 13.354 1.00 90.38 105 THR A O 1
ATOM 820 N N . LEU A 1 106 ? -7.880 6.446 13.513 1.00 92.56 106 LEU A N 1
ATOM 821 C CA . LEU A 1 106 ? -7.988 7.071 12.206 1.00 92.56 106 LEU A CA 1
ATOM 822 C C . LEU A 1 106 ? -8.519 8.494 12.360 1.00 92.56 106 LEU A C 1
ATOM 824 O O . LEU A 1 106 ? -9.471 8.745 13.097 1.00 92.56 106 LEU A O 1
ATOM 828 N N . MET A 1 107 ? -7.901 9.418 11.631 1.00 93.31 107 MET A N 1
ATOM 829 C CA . MET A 1 107 ? -8.362 10.793 11.503 1.00 93.31 107 MET A CA 1
ATOM 830 C C . MET A 1 107 ? -8.760 11.040 10.052 1.00 93.31 107 MET A C 1
ATOM 832 O O . MET A 1 107 ? -7.952 10.856 9.142 1.00 93.31 107 MET A O 1
ATOM 836 N N . VAL A 1 108 ? -10.000 11.468 9.848 1.00 93.12 108 VAL A N 1
ATOM 837 C CA . VAL A 1 108 ? -10.564 11.791 8.538 1.00 93.12 108 VAL A CA 1
ATOM 838 C C . VAL A 1 108 ? -10.826 13.289 8.496 1.00 93.12 108 VAL A C 1
ATOM 840 O O . VAL A 1 108 ? -11.595 13.816 9.298 1.00 93.12 108 VAL A O 1
ATOM 843 N N . ILE A 1 109 ? -10.172 13.983 7.568 1.00 93.50 109 ILE A N 1
ATOM 844 C CA . ILE A 1 109 ? -10.328 15.426 7.373 1.00 93.50 109 ILE A CA 1
ATOM 845 C C . ILE A 1 109 ? -11.161 15.640 6.112 1.00 93.50 109 ILE A C 1
ATOM 847 O O . ILE A 1 109 ? -10.689 15.402 5.001 1.00 93.50 109 ILE A O 1
ATOM 851 N N . ASP A 1 110 ? -12.397 16.099 6.284 1.00 93.12 110 ASP A N 1
ATOM 852 C CA . ASP A 1 110 ? -13.263 16.487 5.176 1.00 93.12 110 ASP A CA 1
ATOM 853 C C . ASP A 1 110 ? -13.002 17.957 4.828 1.00 93.12 110 ASP A C 1
ATOM 855 O O . ASP A 1 110 ? -13.421 18.880 5.532 1.00 93.12 110 ASP A O 1
ATOM 859 N N . HIS A 1 111 ? -12.289 18.179 3.725 1.00 90.19 111 HIS A N 1
ATOM 860 C CA . HIS A 1 111 ? -11.977 19.522 3.242 1.00 90.19 111 HIS A CA 1
ATOM 861 C C . HIS A 1 111 ? -13.203 20.282 2.710 1.00 90.19 111 HIS A C 1
ATOM 863 O O . HIS A 1 111 ? -13.188 21.513 2.733 1.00 90.19 111 HIS A O 1
ATOM 869 N N . GLN A 1 112 ? -14.254 19.589 2.256 1.00 92.50 112 GLN A N 1
ATOM 870 C CA . GLN A 1 112 ? -15.473 20.228 1.749 1.00 92.50 112 GLN A CA 1
ATOM 871 C C . GLN A 1 112 ? -16.345 20.719 2.906 1.00 92.50 112 GLN A C 1
ATOM 873 O O . GLN A 1 112 ? -16.767 21.874 2.919 1.00 92.50 112 GLN A O 1
ATOM 878 N N . LYS A 1 113 ? -16.564 19.863 3.912 1.00 94.12 113 LYS A N 1
ATOM 879 C CA . LYS A 1 113 ? -17.358 20.192 5.110 1.00 94.12 113 LYS A CA 1
ATOM 880 C C . LYS A 1 113 ? -16.569 20.946 6.179 1.00 94.12 113 LYS A C 1
ATOM 882 O O . LYS A 1 113 ? -17.162 21.420 7.143 1.00 94.12 113 LYS A O 1
ATOM 887 N N . LYS A 1 114 ? -15.246 21.068 6.012 1.00 93.69 114 LYS A N 1
ATOM 888 C CA . LYS A 1 114 ? -14.315 21.665 6.986 1.00 93.69 114 LYS A CA 1
ATOM 889 C C . LYS A 1 114 ? -14.440 21.030 8.374 1.00 93.69 114 LYS A C 1
ATOM 891 O O . LYS A 1 114 ? -14.384 21.718 9.389 1.00 93.69 114 LYS A O 1
ATOM 896 N N . SER A 1 115 ? -14.611 19.712 8.407 1.00 94.38 115 SER A N 1
ATOM 897 C CA . SER A 1 115 ? -14.780 18.940 9.637 1.00 94.38 115 SER A CA 1
ATOM 898 C C . SER A 1 115 ? -13.703 17.871 9.751 1.00 94.38 115 SER A C 1
ATOM 900 O O . SER A 1 115 ? -13.382 17.205 8.765 1.00 94.38 115 SER A O 1
ATOM 902 N N . THR A 1 116 ? -13.204 17.660 10.964 1.00 94.06 116 THR A N 1
ATOM 903 C CA . THR A 1 116 ? -12.284 16.566 11.283 1.00 94.06 116 THR A CA 1
ATOM 904 C C . THR A 1 116 ? -13.011 15.548 12.143 1.00 94.06 116 THR A C 1
ATOM 906 O O . THR A 1 116 ? -13.548 15.891 13.194 1.00 94.06 116 THR A O 1
ATOM 909 N N . ARG A 1 117 ? -13.017 14.291 11.705 1.00 92.81 117 ARG A N 1
ATOM 910 C CA . ARG A 1 117 ? -13.531 13.154 12.466 1.00 92.81 117 ARG A CA 1
ATOM 911 C C . ARG A 1 117 ? -12.352 12.334 12.972 1.00 92.81 117 ARG A C 1
ATOM 913 O O . ARG A 1 117 ? -11.484 11.965 12.186 1.00 92.81 117 ARG A O 1
ATOM 920 N N . ILE A 1 118 ? -12.329 12.038 14.266 1.00 93.56 118 ILE A N 1
ATOM 921 C CA . ILE A 1 118 ? -11.372 11.100 14.858 1.00 93.56 118 ILE A CA 1
ATOM 922 C C . ILE A 1 118 ? -12.159 9.891 15.338 1.00 93.56 118 ILE A C 1
ATOM 924 O O . ILE A 1 118 ? -13.187 10.041 15.995 1.00 93.56 118 ILE A O 1
ATOM 928 N N . GLN A 1 119 ? -11.682 8.702 15.004 1.00 92.06 119 GLN A N 1
ATOM 929 C CA . GLN A 1 119 ? -12.274 7.450 15.446 1.00 92.06 119 GLN A CA 1
ATOM 930 C C . GLN A 1 119 ? -11.187 6.481 15.898 1.00 92.06 119 GLN A C 1
ATOM 932 O O . GLN A 1 119 ? -10.054 6.521 15.412 1.00 92.06 119 GLN A O 1
ATOM 937 N N . ALA A 1 120 ? -11.549 5.601 16.823 1.00 91.25 120 ALA A N 1
ATOM 938 C CA . ALA A 1 120 ? -10.712 4.498 17.255 1.00 91.25 120 ALA A CA 1
ATOM 939 C C . ALA A 1 120 ? -11.486 3.189 17.110 1.00 91.25 120 ALA A C 1
ATOM 941 O O . ALA A 1 120 ? -12.666 3.120 17.456 1.00 91.25 120 ALA A O 1
ATOM 942 N N . SER A 1 121 ? -10.812 2.161 16.608 1.00 88.31 121 SER A N 1
ATOM 943 C CA . SER A 1 121 ? -11.397 0.849 16.355 1.00 88.31 121 SER A CA 1
ATOM 944 C C . SER A 1 121 ? -10.999 -0.118 17.467 1.00 88.31 121 SER A C 1
ATOM 946 O O . SER A 1 121 ? -9.822 -0.417 17.669 1.00 88.31 121 SER A O 1
ATOM 948 N N . LEU A 1 122 ? -11.996 -0.618 18.199 1.00 87.69 122 LEU A N 1
ATOM 949 C CA . LEU A 1 122 ? -11.817 -1.643 19.223 1.00 87.69 122 LEU A CA 1
ATOM 950 C C . LEU A 1 122 ? -12.147 -3.018 18.628 1.00 87.69 122 LEU A C 1
ATOM 952 O O . LEU A 1 122 ? -13.310 -3.354 18.434 1.00 87.69 122 LEU A O 1
ATOM 956 N N . PHE A 1 123 ? -11.118 -3.817 18.339 1.00 82.31 123 PHE A N 1
ATOM 957 C CA . PHE A 1 123 ? -11.280 -5.107 17.649 1.00 82.31 123 PHE A CA 1
ATOM 958 C C . PHE A 1 123 ? -11.687 -6.279 18.557 1.00 82.31 123 PHE A C 1
ATOM 960 O O . PHE A 1 123 ? -12.106 -7.318 18.061 1.00 82.31 123 PHE A O 1
ATOM 967 N N . ALA A 1 124 ? -11.547 -6.144 19.877 1.00 80.31 124 ALA A N 1
ATOM 968 C CA . ALA A 1 124 ? -11.928 -7.174 20.840 1.00 80.31 124 ALA A CA 1
ATOM 969 C C . ALA A 1 124 ? -12.529 -6.526 22.097 1.00 80.31 124 ALA A C 1
ATOM 971 O O . ALA A 1 124 ? -12.041 -5.468 22.508 1.00 80.31 124 ALA A O 1
ATOM 972 N N . PRO A 1 125 ? -13.548 -7.142 22.727 1.00 80.56 125 PRO A N 1
ATOM 973 C CA . PRO A 1 125 ? -14.154 -6.611 23.941 1.00 80.56 125 PRO A CA 1
ATOM 974 C C . PRO A 1 125 ? -13.134 -6.631 25.085 1.00 80.56 125 PRO A C 1
ATOM 976 O O . PRO A 1 125 ? -12.805 -7.679 25.635 1.00 80.56 125 PRO A O 1
ATOM 979 N N . ASN A 1 126 ? -12.601 -5.456 25.412 1.00 85.62 126 ASN A N 1
ATOM 980 C CA . ASN A 1 126 ? -11.677 -5.248 26.517 1.00 85.62 126 ASN A CA 1
ATOM 981 C C . ASN A 1 126 ? -11.844 -3.813 27.041 1.00 85.62 126 ASN A C 1
ATOM 983 O O . ASN A 1 126 ? -11.581 -2.848 26.320 1.00 85.62 126 ASN A O 1
ATOM 987 N N . GLU A 1 127 ? -12.288 -3.678 28.291 1.00 89.06 127 GLU A N 1
ATOM 988 C CA . GLU A 1 127 ? -12.540 -2.374 28.914 1.00 89.06 127 GLU A CA 1
ATOM 989 C C . GLU A 1 127 ? -11.253 -1.570 29.155 1.00 89.06 127 GLU A C 1
ATOM 991 O O . GLU A 1 127 ? -11.268 -0.350 29.010 1.00 89.06 127 GLU A O 1
ATOM 996 N N . GLU A 1 128 ? -10.119 -2.222 29.427 1.00 89.62 128 GLU A N 1
ATOM 997 C CA . GLU A 1 128 ? -8.829 -1.535 29.594 1.00 89.62 128 GLU A CA 1
ATOM 998 C C . GLU A 1 128 ? -8.384 -0.871 28.280 1.00 89.62 128 GLU A C 1
ATOM 1000 O O . GLU A 1 128 ? -8.004 0.300 28.242 1.00 89.62 128 GLU A O 1
ATOM 1005 N N . GLU A 1 129 ? -8.508 -1.590 27.160 1.00 87.81 129 GLU A N 1
ATOM 1006 C CA . GLU A 1 129 ? -8.192 -1.048 25.833 1.00 87.81 129 GLU A CA 1
ATOM 1007 C C . GLU A 1 129 ? -9.162 0.063 25.433 1.00 87.81 129 GLU A C 1
ATOM 1009 O O . GLU A 1 129 ? -8.744 1.075 24.876 1.00 87.81 129 GLU A O 1
ATOM 1014 N N . LYS A 1 130 ? -10.448 -0.077 25.759 1.00 90.56 130 LYS A N 1
ATOM 1015 C CA . LYS A 1 130 ? -11.443 0.971 25.520 1.00 90.56 130 LYS A CA 1
ATOM 1016 C C . LYS A 1 130 ? -11.103 2.256 26.278 1.00 90.56 130 LYS A C 1
ATOM 1018 O O . LYS A 1 130 ? -11.173 3.338 25.693 1.00 90.56 130 LYS A O 1
ATOM 1023 N N . GLN A 1 131 ? -10.691 2.156 27.543 1.00 92.50 131 GLN A N 1
ATOM 1024 C CA . GLN A 1 131 ? -10.234 3.308 28.327 1.00 92.50 131 GLN A CA 1
ATOM 1025 C C . GLN A 1 131 ? -8.978 3.941 27.714 1.00 92.50 131 GLN A C 1
ATOM 1027 O O . GLN A 1 131 ? -8.947 5.157 27.518 1.00 92.50 131 GLN A O 1
ATOM 1032 N N . ARG A 1 132 ? -7.986 3.130 27.316 1.00 93.75 132 ARG A N 1
ATOM 1033 C CA . ARG A 1 132 ? -6.766 3.599 26.635 1.00 93.75 132 ARG A CA 1
ATOM 1034 C C . ARG A 1 132 ? -7.074 4.346 25.335 1.00 93.75 132 ARG A C 1
ATOM 1036 O O . ARG A 1 132 ? -6.520 5.418 25.101 1.00 93.75 132 ARG A O 1
ATOM 1043 N N . LEU A 1 133 ? -7.943 3.794 24.487 1.00 92.50 133 LEU A N 1
ATOM 1044 C CA . LEU A 1 133 ? -8.347 4.421 23.225 1.00 92.50 133 LEU A CA 1
ATOM 1045 C C . LEU A 1 133 ? -9.120 5.718 23.465 1.00 92.50 133 LEU A C 1
ATOM 1047 O O . LEU A 1 133 ? -8.880 6.702 22.775 1.00 92.50 133 LEU A O 1
ATOM 1051 N N . THR A 1 134 ? -10.002 5.748 24.465 1.00 93.88 134 THR A N 1
ATOM 1052 C CA . THR A 1 134 ? -10.758 6.956 24.826 1.00 93.88 134 THR A CA 1
ATOM 1053 C C . THR A 1 134 ? -9.822 8.071 25.292 1.00 93.88 134 THR A C 1
ATOM 1055 O O . THR A 1 134 ? -9.926 9.197 24.811 1.00 93.88 134 THR A O 1
ATOM 1058 N N . ALA A 1 135 ? -8.855 7.756 26.161 1.00 94.62 135 ALA A N 1
ATOM 1059 C CA . ALA A 1 135 ? -7.823 8.708 26.568 1.00 94.62 135 ALA A CA 1
ATOM 1060 C C . ALA A 1 135 ? -7.010 9.201 25.359 1.00 94.62 135 ALA A C 1
ATOM 1062 O O . ALA A 1 135 ? -6.826 10.401 25.182 1.00 94.62 135 ALA A O 1
ATOM 1063 N N . ARG A 1 136 ? -6.618 8.291 24.457 1.00 94.06 136 ARG A N 1
ATOM 1064 C CA . ARG A 1 136 ? -5.896 8.641 23.227 1.00 94.06 136 ARG A CA 1
ATOM 1065 C C . ARG A 1 136 ? -6.693 9.574 22.312 1.00 94.06 136 ARG A C 1
ATOM 1067 O O . ARG A 1 136 ? -6.104 10.471 21.715 1.00 94.06 136 ARG A O 1
ATOM 1074 N N . LEU A 1 137 ? -8.002 9.366 22.178 1.00 94.31 137 LEU A N 1
ATOM 1075 C CA . LEU A 1 137 ? -8.875 10.249 21.402 1.00 94.31 137 LEU A CA 1
ATOM 1076 C C . LEU A 1 137 ? -8.938 11.648 22.021 1.00 94.31 137 LEU A C 1
ATOM 1078 O O . LEU A 1 137 ? -8.810 12.628 21.292 1.00 94.31 137 LEU A O 1
ATOM 1082 N N . ASN A 1 138 ? -9.069 11.742 23.347 1.00 94.19 138 ASN A N 1
ATOM 1083 C CA . ASN A 1 138 ? -9.077 13.024 24.055 1.00 94.19 138 ASN A CA 1
ATOM 1084 C C . ASN A 1 138 ? -7.756 13.785 23.872 1.00 94.19 138 ASN A C 1
ATOM 1086 O O . ASN A 1 138 ? -7.783 14.970 23.539 1.00 94.19 138 ASN A O 1
ATOM 1090 N N . ASP A 1 139 ? -6.617 13.098 23.989 1.00 94.62 139 ASP A N 1
ATOM 1091 C CA . ASP A 1 139 ? -5.294 13.684 23.742 1.00 94.62 139 ASP A CA 1
ATOM 1092 C C . ASP A 1 139 ? -5.170 14.224 22.309 1.00 94.62 139 ASP A C 1
ATOM 1094 O O . ASP A 1 139 ? -4.663 15.323 22.090 1.00 94.62 139 ASP A O 1
ATOM 1098 N N . LEU A 1 140 ? -5.641 13.466 21.312 1.00 93.38 140 LEU A N 1
ATOM 1099 C CA . LEU A 1 140 ? -5.614 13.903 19.913 1.00 93.38 140 LEU A CA 1
ATOM 1100 C C . LEU A 1 140 ? -6.529 15.109 19.676 1.00 93.38 140 LEU A C 1
ATOM 1102 O O . LEU A 1 140 ? -6.145 16.025 18.950 1.00 93.38 140 LEU A O 1
ATOM 1106 N N . CYS A 1 141 ? -7.709 15.140 20.299 1.00 92.94 141 CYS A N 1
ATOM 1107 C CA . CYS A 1 141 ? -8.597 16.300 20.258 1.00 92.94 141 CYS A CA 1
ATOM 1108 C C . CYS A 1 141 ? -7.920 17.546 20.844 1.00 92.94 141 CYS A C 1
ATOM 1110 O O . CYS A 1 141 ? -8.017 18.618 20.249 1.00 92.94 141 CYS A O 1
ATOM 1112 N N . GLN A 1 142 ? -7.195 17.410 21.959 1.00 92.75 142 GLN A N 1
ATOM 1113 C CA . GLN A 1 142 ? -6.439 18.515 22.549 1.00 92.75 142 GLN A CA 1
ATOM 1114 C C . GLN A 1 142 ? -5.317 18.990 21.615 1.00 92.75 142 GLN A C 1
ATOM 1116 O O . GLN A 1 142 ? -5.226 20.183 21.332 1.00 92.75 142 GLN A O 1
ATOM 1121 N N . GLN A 1 143 ? -4.529 18.073 21.050 1.00 92.81 143 GLN A N 1
ATOM 1122 C CA . GLN A 1 143 ? -3.443 18.411 20.119 1.00 92.81 143 GLN A CA 1
ATOM 1123 C C . GLN A 1 143 ? -3.929 19.147 18.865 1.00 92.81 143 GLN A C 1
ATOM 1125 O O . GLN A 1 143 ? -3.215 19.994 18.338 1.00 92.81 143 GLN A O 1
ATOM 1130 N N . LEU A 1 144 ? -5.148 18.868 18.389 1.00 90.44 144 LEU A N 1
ATOM 1131 C CA . LEU A 1 144 ? -5.727 19.590 17.251 1.00 90.44 144 LEU A CA 1
ATOM 1132 C C . LEU A 1 144 ? -6.028 21.067 17.548 1.00 90.44 144 LEU A C 1
ATOM 1134 O O . LEU A 1 144 ? -6.170 21.846 16.606 1.00 90.44 144 LEU A O 1
ATOM 1138 N N . THR A 1 145 ? -6.141 21.452 18.822 1.00 91.56 145 THR A N 1
ATOM 1139 C CA . THR A 1 145 ? -6.322 22.858 19.223 1.00 91.56 145 THR A CA 1
ATOM 1140 C C . THR A 1 145 ? -5.002 23.614 19.360 1.00 91.56 145 THR A C 1
ATOM 1142 O O . THR A 1 145 ? -4.997 24.845 19.378 1.00 91.56 145 THR A O 1
ATOM 1145 N N . GLU A 1 146 ? -3.883 22.895 19.426 1.00 92.94 146 GLU A N 1
ATOM 1146 C CA . GLU A 1 146 ? -2.552 23.472 19.564 1.00 92.94 146 GLU A CA 1
ATOM 1147 C C . GLU A 1 146 ? -1.977 23.884 18.202 1.00 92.94 146 GLU A C 1
ATOM 1149 O O . GLU A 1 146 ? -2.257 23.297 17.153 1.00 92.94 146 GLU A O 1
ATOM 1154 N N . THR A 1 147 ? -1.123 24.907 18.206 1.00 90.25 147 THR A N 1
ATOM 1155 C CA . THR A 1 147 ? -0.408 25.323 16.997 1.00 90.25 147 THR A CA 1
ATOM 1156 C C . THR A 1 147 ? 0.622 24.264 16.618 1.00 90.25 147 THR A C 1
ATOM 1158 O O . THR A 1 147 ? 1.542 23.979 17.385 1.00 90.25 147 THR A O 1
ATOM 1161 N N . ALA A 1 148 ? 0.508 23.718 15.406 1.00 90.31 148 ALA A N 1
ATOM 1162 C CA . ALA A 1 148 ? 1.457 22.731 14.908 1.00 90.31 148 ALA A CA 1
ATOM 1163 C C . ALA A 1 148 ? 2.887 23.313 14.840 1.00 90.31 148 ALA A C 1
ATOM 1165 O O . ALA A 1 148 ? 3.077 24.405 14.290 1.00 90.31 148 ALA A O 1
ATOM 1166 N N . PRO A 1 149 ? 3.907 22.596 15.350 1.00 91.56 149 PRO A N 1
ATOM 1167 C CA . PRO A 1 149 ? 5.291 23.040 15.255 1.00 91.56 149 PRO A CA 1
ATOM 1168 C C . PRO A 1 149 ? 5.761 23.073 13.791 1.00 91.56 149 PRO A C 1
ATOM 1170 O O . PRO A 1 149 ? 5.224 22.351 12.941 1.00 91.56 149 PRO A O 1
ATOM 1173 N N . PRO A 1 150 ? 6.788 23.881 13.469 1.00 91.31 150 PRO A N 1
ATOM 1174 C CA . PRO A 1 150 ? 7.360 23.893 12.132 1.00 91.31 150 PRO A CA 1
ATOM 1175 C C . PRO A 1 150 ? 7.939 22.519 11.774 1.00 91.31 150 PRO A C 1
ATOM 1177 O O . PRO A 1 150 ? 8.463 21.795 12.624 1.00 91.31 150 PRO A O 1
ATOM 1180 N N . LEU A 1 151 ? 7.864 22.166 10.489 1.00 90.75 151 LEU A N 1
ATOM 1181 C CA . LEU A 1 151 ? 8.424 20.911 9.996 1.00 90.75 151 LEU A CA 1
ATOM 1182 C C . LEU A 1 151 ? 9.952 20.907 10.173 1.00 90.75 151 LEU A C 1
ATOM 1184 O O . LEU A 1 151 ? 10.599 21.885 9.794 1.00 90.75 151 LEU A O 1
ATOM 1188 N N . PRO A 1 152 ? 10.551 19.818 10.687 1.00 89.81 152 PRO A N 1
ATOM 1189 C CA . PRO A 1 152 ? 12.000 19.703 10.758 1.00 89.81 152 PRO A CA 1
ATOM 1190 C C . PRO A 1 152 ? 12.576 19.604 9.342 1.00 89.81 152 PRO A C 1
ATOM 1192 O O . PRO A 1 152 ? 12.175 18.743 8.552 1.00 89.81 15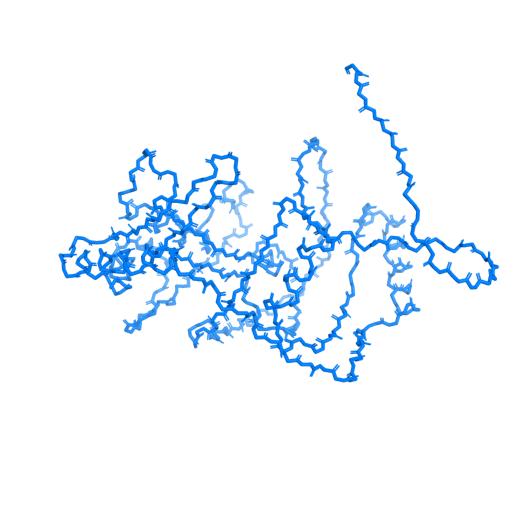2 PR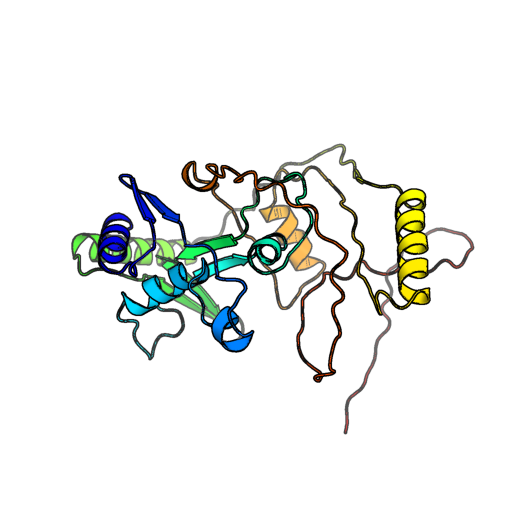O A O 1
ATOM 1195 N N . VAL A 1 153 ? 13.528 20.483 9.027 1.00 91.19 153 VAL A N 1
ATOM 1196 C CA . VAL A 1 153 ? 14.216 20.523 7.732 1.00 91.19 153 VAL A CA 1
ATOM 1197 C C . VAL A 1 153 ? 15.711 20.378 7.961 1.00 91.19 153 VAL A C 1
ATOM 1199 O O . VAL A 1 153 ? 16.312 21.153 8.701 1.00 91.19 153 VAL A O 1
ATOM 1202 N N . VAL A 1 154 ? 16.312 19.397 7.295 1.00 90.88 154 VAL A N 1
ATOM 1203 C CA . VAL A 1 154 ? 17.763 19.223 7.229 1.00 90.88 154 VAL A CA 1
ATOM 1204 C C . VAL A 1 154 ? 18.225 19.662 5.845 1.00 90.88 154 VAL A C 1
ATOM 1206 O O . VAL A 1 154 ? 17.811 19.087 4.838 1.00 90.88 154 VAL A O 1
ATOM 1209 N N . SER A 1 155 ? 19.060 20.701 5.795 1.00 88.19 155 SER A N 1
ATOM 1210 C CA . SER A 1 155 ? 19.625 21.196 4.538 1.00 88.19 155 SER A CA 1
ATOM 1211 C C . SER A 1 155 ? 20.706 20.248 4.021 1.00 88.19 155 SER A C 1
ATOM 1213 O O . SER A 1 155 ? 21.542 19.775 4.791 1.00 88.19 155 SER A O 1
ATOM 1215 N N . VAL A 1 156 ? 20.702 19.998 2.712 1.00 90.75 156 VAL A N 1
ATOM 1216 C CA . VAL A 1 156 ? 21.739 19.238 2.004 1.00 90.75 156 VAL A CA 1
ATOM 1217 C C . VAL A 1 156 ? 22.447 20.215 1.057 1.00 90.75 156 VAL A C 1
ATOM 1219 O O . VAL A 1 156 ? 21.891 20.520 0.003 1.00 90.75 156 VAL A O 1
ATOM 1222 N N . PRO A 1 157 ? 23.636 20.741 1.416 1.00 84.88 157 PRO A N 1
ATOM 1223 C CA . PRO A 1 157 ? 24.297 21.815 0.664 1.00 84.88 157 PRO A CA 1
ATOM 1224 C C . PRO A 1 157 ? 24.659 21.432 -0.775 1.00 84.88 157 PRO A C 1
ATOM 1226 O O . PRO A 1 157 ? 24.593 22.261 -1.679 1.00 84.88 157 PRO A O 1
ATOM 1229 N N . HIS A 1 158 ? 25.022 20.166 -0.984 1.00 87.62 158 HIS A N 1
ATOM 1230 C CA . HIS A 1 158 ? 25.389 19.613 -2.283 1.00 87.62 158 HIS A CA 1
ATOM 1231 C C . HIS A 1 158 ? 24.490 18.414 -2.578 1.00 87.62 158 HIS A C 1
ATOM 1233 O O . HIS A 1 158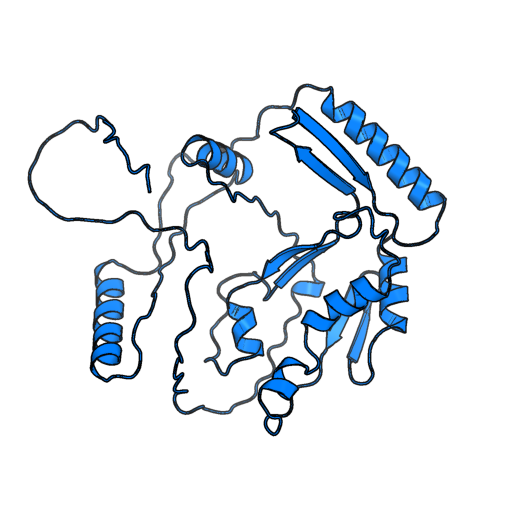 ? 24.746 17.300 -2.126 1.00 87.62 158 HIS A O 1
ATOM 1239 N N . MET A 1 159 ? 23.397 18.658 -3.298 1.00 88.50 159 MET A N 1
ATOM 1240 C CA . MET A 1 159 ? 22.478 17.613 -3.736 1.00 88.50 159 MET A CA 1
ATOM 1241 C C . MET A 1 159 ? 22.862 17.167 -5.149 1.00 88.50 159 MET A C 1
ATOM 1243 O O . MET A 1 159 ? 22.875 17.981 -6.069 1.00 88.50 159 MET A O 1
ATOM 1247 N N . HIS A 1 160 ? 23.172 15.882 -5.315 1.00 90.44 160 HIS A N 1
ATOM 1248 C CA . HIS A 1 160 ? 23.506 15.281 -6.604 1.00 90.44 160 HIS A CA 1
ATOM 1249 C C . HIS A 1 160 ? 22.461 14.224 -6.972 1.00 90.44 160 HIS A C 1
ATOM 1251 O O . HIS A 1 160 ? 22.127 13.380 -6.141 1.00 90.44 160 HIS A O 1
ATOM 1257 N N . CYS A 1 161 ? 21.936 14.297 -8.199 1.00 92.19 161 CYS A N 1
ATOM 1258 C CA . CYS A 1 161 ? 21.004 13.311 -8.737 1.00 92.19 161 CYS A CA 1
ATOM 1259 C C . CYS A 1 161 ? 21.789 12.199 -9.423 1.00 92.19 161 CYS A C 1
ATOM 1261 O O . CYS A 1 161 ? 22.523 12.456 -10.374 1.00 92.19 161 CYS A O 1
ATOM 1263 N N . GLU A 1 162 ? 21.615 10.969 -8.964 1.00 93.44 162 GLU A N 1
ATOM 1264 C CA . GLU A 1 162 ? 22.183 9.790 -9.606 1.00 93.44 162 GLU A CA 1
ATOM 1265 C C . GLU A 1 162 ? 21.114 9.088 -10.437 1.00 93.44 162 GLU A C 1
ATOM 1267 O O . GLU A 1 162 ? 19.956 9.001 -10.026 1.00 93.44 162 GLU A O 1
ATOM 1272 N N . CYS A 1 163 ? 21.497 8.562 -11.597 1.00 93.19 163 CYS A N 1
ATOM 1273 C CA . CYS A 1 163 ? 20.632 7.726 -12.419 1.00 93.19 163 CYS A CA 1
ATOM 1274 C C . CYS A 1 163 ? 21.274 6.354 -12.596 1.00 93.19 163 CYS A C 1
ATOM 1276 O O . CYS A 1 163 ? 22.490 6.254 -12.745 1.00 93.19 163 CYS A O 1
ATOM 1278 N N . ASN A 1 164 ? 20.463 5.298 -12.584 1.00 92.12 164 ASN A N 1
ATOM 1279 C CA . ASN A 1 164 ? 20.967 3.942 -12.788 1.00 92.12 164 ASN A CA 1
ATOM 1280 C C . ASN A 1 164 ? 21.299 3.626 -14.258 1.00 92.12 164 ASN A C 1
ATOM 1282 O O . ASN A 1 164 ? 21.919 2.597 -14.505 1.00 92.12 164 ASN A O 1
ATOM 1286 N N . GLN A 1 165 ? 20.836 4.448 -15.208 1.00 92.62 165 GLN A N 1
ATOM 1287 C CA . GLN A 1 165 ? 21.018 4.256 -16.651 1.00 92.62 165 GLN A CA 1
ATOM 1288 C C . GLN A 1 165 ? 21.130 5.603 -17.374 1.00 92.62 165 GLN A C 1
ATOM 1290 O O . GLN A 1 165 ? 20.315 6.500 -17.135 1.00 92.62 165 GLN A O 1
ATOM 1295 N N . SER A 1 166 ? 22.085 5.735 -18.296 1.00 95.44 166 SER A N 1
ATOM 1296 C CA . SER A 1 166 ? 22.217 6.928 -19.144 1.00 95.44 166 SER A CA 1
ATOM 1297 C C . SER A 1 166 ? 21.071 7.047 -20.161 1.00 95.44 166 SER A C 1
ATOM 1299 O O . SER A 1 166 ? 20.295 6.109 -20.379 1.00 95.44 166 SER A O 1
ATOM 1301 N N . ASP A 1 167 ? 20.945 8.210 -20.804 1.00 95.62 167 ASP A N 1
ATOM 1302 C CA . ASP A 1 167 ? 19.964 8.418 -21.878 1.00 95.62 167 ASP A CA 1
ATOM 1303 C C . ASP A 1 167 ? 20.249 7.508 -23.087 1.00 95.62 167 ASP A C 1
ATOM 1305 O O . ASP A 1 167 ? 19.325 6.961 -23.693 1.00 95.62 167 ASP A O 1
ATOM 1309 N N . GLU A 1 168 ? 21.523 7.278 -23.413 1.00 96.56 168 GLU A N 1
ATOM 1310 C CA . GLU A 1 168 ? 21.953 6.401 -24.504 1.00 96.56 168 GLU A CA 1
ATOM 1311 C C . GLU A 1 168 ? 21.618 4.934 -24.218 1.00 96.56 168 GLU A C 1
ATOM 1313 O O . GLU A 1 168 ? 21.108 4.233 -25.103 1.00 96.56 168 GLU A O 1
ATOM 1318 N N . GLU A 1 169 ? 21.873 4.484 -22.986 1.00 95.88 169 GLU A N 1
ATOM 1319 C CA . GLU A 1 169 ? 21.544 3.137 -22.512 1.00 95.88 169 GLU A CA 1
ATOM 1320 C C . GLU A 1 169 ? 20.032 2.910 -22.538 1.00 95.88 169 GLU A C 1
ATOM 1322 O O . GLU A 1 169 ? 19.555 1.936 -23.131 1.00 95.88 169 GLU A O 1
ATOM 1327 N N . PHE A 1 170 ? 19.261 3.851 -21.984 1.00 95.44 170 PHE A N 1
ATOM 1328 C CA . PHE A 1 170 ? 17.802 3.786 -21.993 1.00 95.44 170 PHE A CA 1
ATOM 1329 C C . PHE A 1 170 ? 17.242 3.823 -23.423 1.00 95.44 170 PHE A C 1
ATOM 1331 O O . PHE A 1 170 ? 16.360 3.038 -23.777 1.00 95.44 170 PHE A O 1
ATOM 1338 N N . GLY A 1 171 ? 17.811 4.653 -24.303 1.00 96.25 171 GLY A N 1
ATOM 1339 C CA . GLY A 1 171 ? 17.481 4.662 -25.728 1.00 96.25 171 GLY A CA 1
ATOM 1340 C C . GLY A 1 171 ? 17.783 3.325 -26.417 1.00 96.25 171 GLY A C 1
ATOM 1341 O O . GLY A 1 171 ? 17.046 2.904 -27.313 1.00 96.25 171 GLY A O 1
ATOM 1342 N N . GLY A 1 172 ? 18.831 2.620 -25.985 1.00 97.19 172 GLY A N 1
ATOM 1343 C CA . GLY A 1 172 ? 19.132 1.250 -26.403 1.00 97.19 172 GLY A CA 1
ATOM 1344 C C . GLY A 1 172 ? 18.025 0.264 -26.029 1.00 97.19 172 GLY A C 1
ATOM 1345 O O . GLY A 1 172 ? 17.571 -0.495 -26.891 1.00 97.19 172 GLY A O 1
ATOM 1346 N N . VAL A 1 173 ? 17.537 0.332 -24.787 1.00 95.69 173 VAL A N 1
ATOM 1347 C CA . VAL A 1 173 ? 16.405 -0.476 -24.297 1.00 95.69 173 VAL A CA 1
ATOM 1348 C C . VAL A 1 173 ? 15.143 -0.199 -25.115 1.00 95.69 173 VAL A C 1
ATOM 1350 O O . VAL A 1 173 ? 14.496 -1.134 -25.587 1.00 95.69 173 VAL A O 1
ATOM 1353 N N . VAL A 1 174 ? 14.818 1.071 -25.370 1.00 96.56 174 VAL A N 1
ATOM 1354 C CA . VAL A 1 174 ? 13.649 1.447 -26.183 1.00 96.56 174 VAL A CA 1
ATOM 1355 C C . VAL A 1 174 ? 13.746 0.869 -27.598 1.00 96.56 174 VAL A C 1
ATOM 1357 O O . VAL A 1 174 ? 12.779 0.288 -28.093 1.00 96.56 174 VAL A O 1
ATOM 1360 N N . ARG A 1 175 ? 14.915 0.955 -28.249 1.00 97.31 175 ARG A N 1
ATOM 1361 C CA . ARG A 1 175 ? 15.127 0.373 -29.589 1.00 97.31 175 ARG A CA 1
ATOM 1362 C C . ARG A 1 175 ? 14.973 -1.148 -29.598 1.00 97.31 175 ARG A C 1
ATOM 1364 O O . ARG A 1 175 ? 14.453 -1.690 -30.572 1.00 97.31 175 ARG A O 1
ATOM 1371 N N . LEU A 1 176 ? 15.419 -1.837 -28.547 1.00 96.56 176 LEU A N 1
ATOM 1372 C CA . LEU A 1 176 ? 15.228 -3.281 -28.400 1.00 96.56 176 LEU A CA 1
ATOM 1373 C C . LEU A 1 176 ? 13.737 -3.629 -28.301 1.00 96.56 176 LEU A C 1
ATOM 1375 O O . LEU A 1 176 ? 13.252 -4.473 -29.052 1.00 96.56 176 LEU A O 1
ATOM 1379 N N . LEU A 1 177 ? 12.996 -2.929 -27.443 1.00 95.62 177 LEU A N 1
ATOM 1380 C CA . LEU A 1 177 ? 11.564 -3.155 -27.243 1.00 95.62 177 LEU A CA 1
ATOM 1381 C C . LEU A 1 177 ? 10.740 -2.835 -28.500 1.00 95.62 177 LEU A C 1
ATOM 1383 O O . LEU A 1 177 ? 9.813 -3.565 -28.836 1.00 95.62 177 LEU A O 1
ATOM 1387 N N . GLN A 1 178 ? 11.122 -1.814 -29.271 1.00 95.44 178 GLN A N 1
ATOM 1388 C CA . GLN A 1 178 ? 10.505 -1.533 -30.572 1.00 95.44 178 GLN A CA 1
ATOM 1389 C C . GLN A 1 178 ? 10.680 -2.677 -31.580 1.00 95.44 178 GLN A C 1
ATOM 1391 O O . GLN A 1 178 ? 9.797 -2.887 -32.412 1.00 95.44 178 GLN A O 1
ATOM 1396 N N . LYS A 1 179 ? 11.794 -3.422 -31.533 1.00 96.69 179 LYS A N 1
ATOM 1397 C CA . LYS A 1 179 ? 11.969 -4.614 -32.380 1.00 96.69 179 LYS A CA 1
ATOM 1398 C C . LYS A 1 179 ? 10.988 -5.717 -31.980 1.00 96.69 179 LYS A C 1
ATOM 1400 O O . LYS A 1 179 ? 10.377 -6.294 -32.872 1.00 96.69 179 LYS A O 1
ATOM 1405 N N . ALA A 1 180 ? 10.785 -5.944 -30.681 1.00 95.50 180 ALA A N 1
ATOM 1406 C CA . ALA A 1 180 ? 9.794 -6.902 -30.178 1.00 95.50 180 ALA A CA 1
ATOM 1407 C C . ALA A 1 180 ? 8.358 -6.512 -30.580 1.00 95.50 180 ALA A C 1
ATOM 1409 O O . ALA A 1 180 ? 7.573 -7.367 -30.989 1.00 95.50 180 ALA A O 1
ATOM 1410 N N . ILE A 1 181 ? 8.040 -5.208 -30.576 1.00 95.56 181 ILE A N 1
ATOM 1411 C CA . ILE A 1 181 ? 6.751 -4.703 -31.076 1.00 95.56 181 ILE A CA 1
ATOM 1412 C C . ILE A 1 181 ? 6.571 -5.025 -32.564 1.00 95.56 181 ILE A C 1
ATOM 1414 O O . ILE A 1 181 ? 5.543 -5.562 -32.969 1.00 95.56 181 ILE A O 1
ATOM 1418 N N . ARG A 1 182 ? 7.589 -4.760 -33.395 1.00 95.88 182 ARG A N 1
ATOM 1419 C CA . ARG A 1 182 ? 7.537 -5.071 -34.838 1.00 95.88 182 ARG A CA 1
ATOM 1420 C C . ARG A 1 182 ? 7.470 -6.570 -35.126 1.00 95.88 182 ARG A C 1
ATOM 1422 O O . ARG A 1 182 ? 6.887 -6.956 -36.131 1.00 95.88 182 ARG A O 1
ATOM 1429 N N . ALA A 1 183 ? 8.058 -7.399 -34.265 1.00 96.50 183 ALA A N 1
ATOM 1430 C CA . ALA A 1 183 ? 7.969 -8.854 -34.349 1.00 96.50 183 ALA A CA 1
ATOM 1431 C C . ALA A 1 183 ? 6.580 -9.397 -33.952 1.00 96.50 183 ALA A C 1
ATOM 1433 O O . ALA A 1 183 ? 6.305 -10.577 -34.162 1.00 96.50 183 ALA A O 1
ATOM 1434 N N . GLY A 1 184 ? 5.698 -8.551 -33.405 1.00 94.38 184 GLY A N 1
ATOM 1435 C CA . GLY A 1 184 ? 4.360 -8.943 -32.965 1.00 94.38 184 GLY A CA 1
ATOM 1436 C C . GLY A 1 184 ? 4.342 -9.681 -31.624 1.00 94.38 184 GLY A C 1
ATOM 1437 O O . GLY A 1 184 ? 3.381 -10.394 -31.344 1.00 94.38 184 GLY A O 1
ATOM 1438 N N . GLU A 1 185 ? 5.390 -9.540 -30.803 1.00 94.81 185 GLU A N 1
ATOM 1439 C CA . GLU A 1 185 ? 5.433 -10.123 -29.454 1.00 94.81 185 GLU A CA 1
ATOM 1440 C C . GLU A 1 185 ? 4.590 -9.317 -28.457 1.00 94.81 185 GLU A C 1
ATOM 1442 O O . GLU A 1 185 ? 3.920 -9.891 -27.602 1.00 94.81 185 GLU A O 1
ATOM 1447 N N . ILE A 1 186 ? 4.607 -7.987 -28.586 1.00 94.81 186 ILE A N 1
ATOM 1448 C CA . ILE A 1 186 ? 3.917 -7.032 -27.709 1.00 94.81 186 ILE A CA 1
ATOM 1449 C C . ILE A 1 186 ? 3.363 -5.859 -28.526 1.00 94.81 186 ILE A C 1
ATOM 1451 O O . ILE A 1 186 ? 3.918 -5.500 -29.558 1.00 94.81 186 ILE A O 1
ATOM 1455 N N . PHE A 1 187 ? 2.293 -5.215 -28.053 1.00 92.81 187 PHE A N 1
ATOM 1456 C CA . PHE A 1 187 ? 1.756 -4.003 -28.696 1.00 92.81 187 PHE A CA 1
ATOM 1457 C C . PHE A 1 187 ? 2.356 -2.721 -28.118 1.00 92.81 187 PHE A C 1
ATOM 1459 O O . PHE A 1 187 ? 2.689 -1.790 -28.847 1.00 92.81 187 PHE A O 1
ATOM 1466 N N . GLN A 1 188 ? 2.514 -2.686 -26.797 1.00 93.44 188 GLN A N 1
ATOM 1467 C CA . GLN A 1 188 ? 3.064 -1.562 -26.056 1.00 93.44 188 GLN A CA 1
ATOM 1468 C C . GLN A 1 188 ? 3.759 -2.088 -24.800 1.00 93.44 188 GLN A C 1
ATOM 1470 O O . GLN A 1 188 ? 3.326 -3.071 -24.203 1.00 93.44 188 GLN A O 1
ATOM 1475 N N . VAL A 1 189 ? 4.829 -1.411 -24.389 1.00 93.00 189 VAL A N 1
ATOM 1476 C CA . VAL A 1 189 ? 5.556 -1.673 -23.144 1.00 93.00 189 VAL A CA 1
ATOM 1477 C C . VAL A 1 189 ? 6.027 -0.350 -22.549 1.00 93.00 189 VAL A C 1
ATOM 1479 O O . VAL A 1 189 ? 6.328 0.590 -23.286 1.00 93.00 189 VAL A O 1
ATOM 1482 N N . VAL A 1 190 ? 6.074 -0.271 -21.219 1.00 95.56 190 VAL A N 1
ATOM 1483 C CA . VAL A 1 190 ? 6.443 0.941 -20.475 1.00 95.56 190 VAL A CA 1
ATOM 1484 C C . VAL A 1 190 ? 7.751 0.684 -19.715 1.00 95.56 190 VAL A C 1
ATOM 1486 O O . VAL A 1 190 ? 7.712 0.273 -18.555 1.00 95.56 190 VAL A O 1
ATOM 1489 N N . PRO A 1 191 ? 8.925 0.858 -20.353 1.00 93.75 191 PRO A N 1
ATOM 1490 C CA . PRO A 1 191 ? 10.199 0.752 -19.653 1.00 93.75 191 PRO A CA 1
ATOM 1491 C C . PRO A 1 191 ? 10.384 1.932 -18.692 1.00 93.75 191 PRO A C 1
ATOM 1493 O O . PRO A 1 191 ? 9.924 3.044 -18.950 1.00 93.75 191 PRO A O 1
ATOM 1496 N N . SER A 1 192 ? 11.096 1.696 -17.592 1.00 93.25 192 SER A N 1
ATOM 1497 C CA . SER A 1 192 ? 11.387 2.717 -16.581 1.00 93.25 192 SER A CA 1
ATOM 1498 C C . SER A 1 192 ? 12.865 2.712 -16.200 1.00 93.25 192 SER A C 1
ATOM 1500 O O . SER A 1 192 ? 13.562 1.719 -16.407 1.00 93.25 192 SER A O 1
ATOM 1502 N N . ARG A 1 193 ? 13.325 3.823 -15.622 1.00 92.00 193 ARG A N 1
ATOM 1503 C CA . ARG A 1 193 ? 14.659 3.986 -15.034 1.00 92.00 193 ARG A CA 1
ATOM 1504 C C . ARG A 1 193 ? 14.557 4.701 -13.692 1.00 92.00 193 ARG A C 1
ATOM 1506 O O . ARG A 1 193 ? 13.544 5.338 -13.400 1.00 92.00 193 ARG A O 1
ATOM 1513 N N . ARG A 1 194 ? 15.591 4.584 -12.866 1.00 91.75 194 ARG A N 1
ATOM 1514 C CA . ARG A 1 194 ? 15.597 5.038 -11.473 1.00 91.75 194 ARG A CA 1
ATOM 1515 C C . ARG A 1 194 ? 16.502 6.251 -11.307 1.00 91.75 194 ARG A C 1
ATOM 1517 O O . ARG A 1 194 ? 17.645 6.244 -11.754 1.00 91.75 194 ARG A O 1
ATOM 1524 N N . PHE A 1 195 ? 15.985 7.251 -10.601 1.00 92.81 195 PHE A N 1
ATOM 1525 C CA . PHE A 1 195 ? 16.741 8.408 -10.135 1.00 92.81 195 PHE A CA 1
ATOM 1526 C C . PHE A 1 195 ? 16.816 8.385 -8.609 1.00 92.81 195 PHE A C 1
ATOM 1528 O O . PHE A 1 195 ? 15.823 8.074 -7.945 1.00 92.81 195 PHE A O 1
ATOM 1535 N N . SER A 1 196 ? 17.979 8.720 -8.063 1.00 90.69 196 SER A N 1
ATOM 1536 C CA . SER A 1 196 ? 18.283 8.659 -6.635 1.00 90.69 196 SER A CA 1
ATOM 1537 C C . SER A 1 196 ? 18.855 9.991 -6.161 1.00 90.69 196 SER A C 1
ATOM 1539 O O . SER A 1 196 ? 19.750 10.554 -6.787 1.00 90.69 196 SER A O 1
ATOM 1541 N N . LEU A 1 197 ? 18.328 10.491 -5.043 1.00 93.12 197 LEU A N 1
ATOM 1542 C CA . LEU A 1 197 ? 18.695 11.767 -4.426 1.00 93.12 197 LEU A CA 1
ATOM 1543 C C . LEU A 1 197 ? 18.675 11.622 -2.893 1.00 93.12 197 LEU A C 1
ATOM 1545 O O . LEU A 1 197 ? 17.792 10.937 -2.363 1.00 93.12 197 LEU A O 1
ATOM 1549 N N . PRO A 1 198 ? 19.582 12.285 -2.151 1.00 91.88 198 PRO A N 1
ATOM 1550 C CA . PRO A 1 198 ? 19.538 12.289 -0.692 1.00 91.88 198 PRO A CA 1
ATOM 1551 C C . PRO A 1 198 ? 18.296 13.040 -0.185 1.00 91.88 198 PRO A C 1
ATOM 1553 O O . PRO A 1 198 ? 18.083 14.207 -0.513 1.00 91.88 198 PRO A O 1
ATOM 1556 N N . CYS A 1 199 ? 17.485 12.390 0.657 1.00 90.12 199 CYS A N 1
ATOM 1557 C CA . CYS A 1 199 ? 16.263 12.972 1.221 1.00 90.12 199 CYS A CA 1
ATOM 1558 C C . CYS A 1 199 ? 16.187 12.764 2.750 1.00 90.12 199 CYS A C 1
ATOM 1560 O O . CYS A 1 199 ? 15.512 11.846 3.219 1.00 90.12 199 CYS A O 1
ATOM 1562 N N . PRO A 1 200 ? 16.873 13.602 3.555 1.00 90.75 200 PRO A N 1
ATOM 1563 C CA . PRO A 1 200 ? 16.877 13.469 5.015 1.00 90.75 200 PRO A CA 1
ATOM 1564 C C . PRO A 1 200 ? 15.560 13.909 5.674 1.00 90.75 200 PRO A C 1
ATOM 1566 O O . PRO A 1 200 ? 15.256 13.488 6.789 1.00 90.75 200 PRO A O 1
ATOM 1569 N N . SER A 1 201 ? 14.753 14.735 4.998 1.00 92.00 201 SER A N 1
ATOM 1570 C CA . SER A 1 201 ? 13.475 15.246 5.516 1.00 92.00 201 SER A CA 1
ATOM 1571 C C . SER A 1 201 ? 12.303 14.931 4.569 1.00 92.00 201 SER A C 1
ATOM 1573 O O . SER A 1 201 ? 11.782 15.843 3.920 1.00 92.00 201 SER A O 1
ATOM 1575 N N . PRO A 1 202 ? 11.832 13.666 4.495 1.00 91.50 202 PRO A N 1
ATOM 1576 C CA . PRO A 1 202 ? 10.785 13.258 3.550 1.00 91.50 202 PRO A CA 1
ATOM 1577 C C . PRO A 1 202 ? 9.466 14.023 3.699 1.00 91.50 202 PRO A C 1
ATOM 1579 O O . PRO A 1 202 ? 8.829 14.360 2.706 1.00 91.50 202 PRO A O 1
ATOM 1582 N N . LEU A 1 203 ? 9.063 14.350 4.933 1.00 91.25 203 LEU A N 1
ATOM 1583 C CA . LEU A 1 203 ? 7.837 15.114 5.188 1.00 91.25 203 LEU A CA 1
ATOM 1584 C C . LEU A 1 203 ? 7.940 16.559 4.668 1.00 91.25 203 LEU A C 1
ATOM 1586 O O . LEU A 1 203 ? 6.973 17.084 4.120 1.00 91.25 203 LEU A O 1
ATOM 1590 N N . ALA A 1 204 ? 9.113 17.187 4.789 1.00 91.62 204 ALA A N 1
ATOM 1591 C CA . ALA A 1 204 ? 9.354 18.518 4.238 1.00 91.62 204 ALA A CA 1
ATOM 1592 C C . ALA A 1 204 ? 9.362 18.492 2.700 1.00 91.62 204 ALA A C 1
ATOM 1594 O O . ALA A 1 204 ? 8.726 19.335 2.070 1.00 91.62 204 ALA A O 1
ATOM 1595 N N . ALA A 1 205 ? 10.000 17.484 2.095 1.00 91.31 205 ALA A N 1
ATOM 1596 C CA . ALA A 1 205 ? 9.967 17.280 0.646 1.00 91.31 205 ALA A CA 1
ATOM 1597 C C . ALA A 1 205 ? 8.530 17.063 0.135 1.00 91.31 205 ALA A C 1
ATOM 1599 O O . ALA A 1 205 ? 8.110 17.698 -0.831 1.00 91.31 205 ALA A O 1
ATOM 1600 N N . TYR A 1 206 ? 7.739 16.244 0.834 1.00 93.00 206 TYR A N 1
ATOM 1601 C CA . TYR A 1 206 ? 6.322 16.033 0.536 1.00 93.00 206 TYR A CA 1
ATOM 1602 C C . TYR A 1 206 ? 5.498 17.324 0.648 1.00 93.00 206 TYR A C 1
ATOM 1604 O O . TYR A 1 206 ? 4.637 17.586 -0.190 1.00 93.00 206 TYR A O 1
ATOM 1612 N N . TYR A 1 207 ? 5.778 18.167 1.646 1.00 91.88 207 TYR A N 1
ATOM 1613 C CA . TYR A 1 207 ? 5.115 19.461 1.800 1.00 91.88 207 TYR A CA 1
ATOM 1614 C C . TYR A 1 207 ? 5.401 20.410 0.625 1.00 91.88 207 TYR A C 1
ATOM 1616 O O . TYR A 1 207 ? 4.482 21.058 0.120 1.00 91.88 207 TYR A O 1
ATOM 1624 N N . VAL A 1 208 ? 6.650 20.460 0.151 1.00 92.50 208 VAL A N 1
ATOM 1625 C CA . VAL A 1 208 ? 7.026 21.229 -1.047 1.00 92.50 208 VAL A CA 1
ATOM 1626 C C . VAL A 1 208 ? 6.342 20.661 -2.294 1.00 92.50 208 VAL A C 1
ATOM 1628 O O . VAL A 1 208 ? 5.761 21.424 -3.067 1.00 92.50 208 VAL A O 1
ATOM 1631 N N . LEU A 1 209 ? 6.318 19.332 -2.453 1.00 91.62 209 LEU A N 1
ATOM 1632 C CA . LEU A 1 209 ? 5.630 18.667 -3.562 1.00 91.62 209 LEU A CA 1
ATOM 1633 C C . LEU A 1 209 ? 4.131 18.993 -3.581 1.00 91.62 209 LEU A C 1
ATOM 1635 O O . LEU A 1 209 ? 3.602 19.348 -4.629 1.00 91.62 209 LEU A O 1
ATOM 1639 N N . LYS A 1 210 ? 3.465 18.959 -2.419 1.00 91.94 210 LYS A N 1
ATOM 1640 C CA . LYS A 1 210 ? 2.040 19.298 -2.277 1.00 91.94 210 LYS A CA 1
ATOM 1641 C C . LYS A 1 210 ? 1.723 20.722 -2.719 1.00 91.94 210 LYS A C 1
ATOM 1643 O O . LYS A 1 210 ? 0.661 20.958 -3.285 1.00 91.94 210 LYS A O 1
ATOM 1648 N N . LYS A 1 211 ? 2.624 21.669 -2.446 1.00 91.62 211 LYS A N 1
ATOM 1649 C CA . LYS A 1 211 ? 2.467 23.065 -2.876 1.00 91.62 211 LYS A CA 1
ATOM 1650 C C . LYS A 1 211 ? 2.706 23.244 -4.370 1.00 91.62 211 LYS A C 1
ATOM 1652 O O . LYS A 1 211 ? 1.986 24.009 -4.998 1.00 91.62 211 LYS A O 1
ATOM 1657 N N . SER A 1 212 ? 3.723 22.575 -4.912 1.00 93.81 212 SER A N 1
ATOM 1658 C CA . SER A 1 212 ? 4.116 22.742 -6.312 1.00 93.81 212 SER A CA 1
ATOM 1659 C C . SER A 1 212 ? 3.198 21.997 -7.279 1.00 93.81 212 SER A C 1
ATOM 1661 O O . SER A 1 212 ? 2.896 22.526 -8.340 1.00 93.81 212 SER A O 1
ATOM 1663 N N . ASN A 1 213 ? 2.787 20.774 -6.937 1.00 91.25 213 ASN A N 1
ATOM 1664 C CA . ASN A 1 213 ? 2.021 19.878 -7.802 1.00 91.25 213 ASN A CA 1
ATOM 1665 C C . ASN A 1 213 ? 0.893 19.214 -6.993 1.00 91.25 213 ASN A C 1
ATOM 1667 O O . ASN A 1 213 ? 0.994 18.032 -6.647 1.00 91.25 213 ASN A O 1
ATOM 1671 N N . PRO A 1 214 ? -0.166 19.962 -6.635 1.00 88.31 214 PRO A N 1
ATOM 1672 C CA . PRO A 1 214 ? -1.300 19.394 -5.923 1.00 88.31 214 PRO A CA 1
ATOM 1673 C C . PRO A 1 214 ? -2.009 18.369 -6.816 1.00 88.31 214 PRO A C 1
ATOM 1675 O O . PRO A 1 214 ? -2.531 18.698 -7.878 1.00 88.31 214 PRO A O 1
ATOM 1678 N N . SER A 1 215 ? -2.025 17.117 -6.367 1.00 86.12 215 SER A N 1
ATOM 1679 C CA . SER A 1 215 ? -2.714 16.003 -7.023 1.00 86.12 215 SER A CA 1
ATOM 1680 C C . SER A 1 215 ? -3.932 15.585 -6.192 1.00 86.12 215 SER A C 1
ATOM 1682 O O . SER A 1 215 ? -3.885 15.700 -4.963 1.00 86.12 215 SER A O 1
ATOM 1684 N N . PRO A 1 216 ? -5.008 15.058 -6.810 1.00 86.12 216 PRO A N 1
ATOM 1685 C CA . PRO A 1 216 ? -6.114 14.448 -6.069 1.00 86.12 216 PRO A CA 1
ATOM 1686 C C . PRO A 1 216 ? -5.664 13.261 -5.203 1.00 86.12 216 PRO A C 1
ATOM 1688 O O . PRO A 1 216 ? -6.250 13.011 -4.153 1.00 86.12 216 PRO A O 1
ATOM 1691 N N . TYR A 1 217 ? -4.597 12.565 -5.608 1.00 88.12 217 TYR A N 1
ATOM 1692 C CA . TYR A 1 217 ? -4.015 11.453 -4.863 1.00 88.12 217 TYR A CA 1
ATOM 1693 C C . TYR A 1 217 ? -2.605 11.815 -4.415 1.00 88.12 217 TYR A C 1
ATOM 1695 O O . TYR A 1 217 ? -1.670 11.871 -5.215 1.00 88.12 217 TYR A O 1
ATOM 1703 N N . MET A 1 218 ? -2.464 12.053 -3.116 1.00 89.50 218 MET A N 1
ATOM 1704 C CA . MET A 1 218 ? -1.186 12.295 -2.465 1.00 89.50 218 MET A CA 1
ATOM 1705 C C . MET A 1 218 ? -1.074 11.427 -1.220 1.00 89.50 218 MET A C 1
ATOM 1707 O O . MET A 1 218 ? -2.017 11.336 -0.436 1.00 89.50 218 MET A O 1
ATOM 1711 N N . PHE A 1 219 ? 0.086 10.810 -1.025 1.00 90.62 219 PHE A N 1
ATOM 1712 C CA . PHE A 1 219 ? 0.336 9.951 0.120 1.00 90.62 219 PHE A CA 1
ATOM 1713 C C . PHE A 1 219 ? 1.746 10.160 0.664 1.00 90.62 219 PHE A C 1
ATOM 1715 O O . PHE A 1 219 ? 2.693 10.429 -0.072 1.00 90.62 219 PHE A O 1
ATOM 1722 N N . LEU A 1 220 ? 1.874 9.986 1.974 1.00 89.50 220 LEU A N 1
ATOM 1723 C CA . LEU A 1 220 ? 3.145 9.834 2.661 1.00 89.50 220 LEU A CA 1
ATOM 1724 C C . LEU A 1 220 ? 3.018 8.597 3.543 1.00 89.50 220 LEU A C 1
ATOM 1726 O O . LEU A 1 220 ? 2.272 8.603 4.519 1.00 89.50 220 LEU A O 1
ATOM 1730 N N . CYS A 1 221 ? 3.732 7.534 3.186 1.00 85.31 221 CYS A N 1
ATOM 1731 C CA . CYS A 1 221 ? 3.732 6.287 3.939 1.00 85.31 221 CYS A CA 1
ATOM 1732 C C . CYS A 1 221 ? 5.081 6.125 4.637 1.00 85.31 221 CYS A C 1
ATOM 1734 O O . CYS A 1 221 ? 6.126 6.120 3.985 1.00 85.31 221 CYS A O 1
ATOM 1736 N N . ARG A 1 222 ? 5.070 5.999 5.966 1.00 82.00 222 ARG A N 1
ATOM 1737 C CA . ARG A 1 222 ? 6.279 5.716 6.741 1.00 82.00 222 ARG A CA 1
ATOM 1738 C C . ARG A 1 222 ? 6.294 4.245 7.114 1.00 82.00 222 ARG A C 1
ATOM 1740 O O . ARG A 1 222 ? 5.626 3.837 8.060 1.00 82.00 222 ARG A O 1
ATOM 1747 N N . MET A 1 223 ? 7.083 3.472 6.376 1.00 70.44 223 MET A N 1
ATOM 1748 C CA . MET A 1 223 ? 7.161 2.038 6.596 1.00 70.44 223 MET A CA 1
ATOM 1749 C C . MET A 1 223 ? 8.080 1.685 7.760 1.00 70.44 223 MET A C 1
ATOM 1751 O O . MET A 1 223 ? 9.266 2.007 7.747 1.00 70.44 223 MET A O 1
ATOM 1755 N N . MET A 1 224 ? 7.538 0.987 8.758 1.00 60.38 224 MET A N 1
ATOM 1756 C CA . MET A 1 224 ? 8.342 0.294 9.762 1.00 60.38 224 MET A CA 1
ATOM 1757 C C . MET A 1 224 ? 8.563 -1.144 9.299 1.00 60.38 224 MET A C 1
ATOM 1759 O O . MET A 1 224 ? 7.643 -1.961 9.322 1.00 60.38 224 MET A O 1
ATOM 1763 N N . ILE A 1 225 ? 9.782 -1.457 8.863 1.00 56.03 225 ILE A N 1
ATOM 1764 C CA . ILE A 1 225 ? 10.153 -2.828 8.508 1.00 56.03 225 ILE A CA 1
ATOM 1765 C C . ILE A 1 225 ? 10.365 -3.597 9.816 1.00 56.03 225 ILE A C 1
ATOM 1767 O O . ILE A 1 225 ? 11.375 -3.432 10.496 1.00 56.03 225 ILE A O 1
ATOM 1771 N N . SER A 1 226 ? 9.380 -4.411 10.193 1.00 50.56 226 SER A N 1
ATOM 1772 C CA . SER A 1 226 ? 9.501 -5.340 11.320 1.00 50.56 226 SER A CA 1
ATOM 1773 C C . SER A 1 226 ? 10.437 -6.506 10.953 1.00 50.56 226 SER A C 1
ATOM 1775 O O . SER A 1 226 ? 10.410 -6.950 9.802 1.00 50.56 226 SER A O 1
ATOM 1777 N N . PRO A 1 227 ? 11.207 -7.081 11.903 1.00 44.53 227 PRO A N 1
ATOM 1778 C CA . PRO A 1 227 ? 12.051 -8.257 11.658 1.00 44.53 227 PRO A CA 1
ATOM 1779 C C . PRO A 1 227 ? 11.297 -9.454 11.059 1.00 44.53 227 PRO A C 1
ATOM 1781 O O . PRO A 1 227 ? 11.883 -10.254 10.334 1.00 44.53 227 PRO A O 1
ATOM 1784 N N . CYS A 1 228 ? 9.992 -9.567 11.327 1.00 42.78 228 CYS A N 1
ATOM 1785 C CA . CYS A 1 228 ? 9.144 -10.597 10.726 1.00 42.78 228 CYS A CA 1
ATOM 1786 C C . CYS A 1 228 ? 8.972 -10.441 9.210 1.00 42.78 228 CYS A C 1
ATOM 1788 O O . CYS A 1 228 ? 8.907 -11.439 8.502 1.00 42.78 228 CYS A O 1
ATOM 1790 N N . LEU A 1 229 ? 8.949 -9.203 8.707 1.00 46.31 229 LEU A N 1
ATOM 1791 C CA . LEU A 1 229 ? 8.840 -8.903 7.278 1.00 46.31 229 LEU A CA 1
ATOM 1792 C C . LEU A 1 229 ? 10.156 -9.188 6.531 1.00 46.31 229 LEU A C 1
ATOM 1794 O O . LEU A 1 229 ? 10.147 -9.439 5.331 1.00 46.31 229 LEU A O 1
ATOM 1798 N N . ALA A 1 230 ? 11.287 -9.177 7.245 1.00 37.88 230 ALA A N 1
ATOM 1799 C CA . ALA A 1 230 ? 12.618 -9.399 6.679 1.00 37.88 230 ALA A CA 1
ATOM 1800 C C . ALA A 1 230 ? 12.937 -10.883 6.399 1.00 37.88 230 ALA A C 1
ATOM 1802 O O . ALA A 1 230 ? 13.911 -11.189 5.711 1.00 37.88 230 ALA A O 1
ATOM 1803 N N . ARG A 1 231 ? 12.136 -11.833 6.907 1.00 37.53 231 ARG A N 1
ATOM 1804 C CA . ARG A 1 231 ? 12.346 -13.275 6.691 1.00 37.53 231 ARG A CA 1
ATOM 1805 C C . ARG A 1 231 ? 11.707 -13.751 5.386 1.00 37.53 231 ARG A C 1
ATOM 1807 O O . ARG A 1 231 ? 10.765 -14.536 5.397 1.00 37.53 231 ARG A O 1
ATOM 1814 N N . ARG A 1 232 ? 12.265 -13.354 4.243 1.00 43.34 232 ARG A N 1
ATOM 1815 C CA . ARG A 1 232 ? 11.977 -14.029 2.967 1.00 43.34 232 ARG A CA 1
ATOM 1816 C C . ARG A 1 232 ? 13.096 -15.032 2.662 1.00 43.34 232 ARG A C 1
ATOM 1818 O O . ARG A 1 232 ? 14.194 -14.643 2.283 1.00 43.34 232 ARG A O 1
ATOM 1825 N N . ARG A 1 233 ? 12.831 -16.338 2.805 1.00 31.62 233 ARG A N 1
ATOM 1826 C CA . ARG A 1 233 ? 13.606 -17.384 2.105 1.00 31.62 233 ARG A CA 1
ATOM 1827 C C . ARG A 1 233 ? 12.943 -17.589 0.744 1.00 31.62 233 ARG A C 1
ATOM 1829 O O . ARG A 1 233 ? 11.853 -18.149 0.692 1.00 31.62 233 ARG A O 1
ATOM 1836 N N . LYS A 1 234 ? 13.569 -17.133 -0.348 1.00 37.62 234 LYS A N 1
ATOM 1837 C CA . LYS A 1 234 ? 13.143 -17.527 -1.702 1.00 37.62 234 LYS A CA 1
ATOM 1838 C C . LYS A 1 234 ? 13.395 -19.032 -1.856 1.00 37.62 234 LYS A C 1
ATOM 1840 O O . LYS A 1 234 ? 14.530 -19.489 -1.724 1.00 37.62 234 LYS A O 1
ATOM 1845 N N . VAL A 1 235 ? 12.329 -19.792 -2.094 1.00 31.67 235 VAL A N 1
ATOM 1846 C CA . VAL A 1 235 ? 12.401 -21.200 -2.493 1.00 31.67 235 VAL A CA 1
ATOM 1847 C C . VAL A 1 235 ? 13.048 -21.246 -3.879 1.00 31.67 235 VAL A C 1
ATOM 1849 O O . VAL A 1 235 ? 12.564 -20.619 -4.819 1.00 31.67 235 VAL A O 1
ATOM 1852 N N . ARG A 1 236 ? 14.186 -21.941 -3.993 1.00 27.53 236 ARG A N 1
ATOM 1853 C CA . ARG A 1 236 ? 14.810 -22.285 -5.277 1.00 27.53 236 ARG A CA 1
ATOM 1854 C C . ARG A 1 236 ? 13.945 -23.359 -5.937 1.00 27.53 236 ARG A C 1
ATOM 1856 O O . ARG A 1 236 ? 14.060 -24.520 -5.564 1.00 27.53 236 ARG A O 1
ATOM 1863 N N . SER A 1 237 ? 13.130 -23.002 -6.922 1.00 28.48 237 SER A N 1
ATOM 1864 C CA . SER A 1 237 ? 12.684 -23.971 -7.926 1.00 28.48 237 SER A CA 1
ATOM 1865 C C . SER A 1 237 ? 13.296 -23.589 -9.265 1.00 28.48 237 SER A C 1
ATOM 1867 O O . SER A 1 237 ? 12.974 -22.562 -9.856 1.00 28.48 237 SER A O 1
ATOM 1869 N N . SER A 1 238 ? 14.248 -24.405 -9.704 1.00 26.84 238 SER A N 1
ATOM 1870 C CA . SER A 1 238 ? 14.862 -24.332 -11.020 1.00 26.84 238 SER A CA 1
ATOM 1871 C C . SER A 1 238 ? 13.902 -24.913 -12.051 1.00 26.84 238 SER A C 1
ATOM 1873 O O . SER A 1 238 ? 13.871 -26.125 -12.238 1.00 26.84 238 SER A O 1
ATOM 1875 N N . MET A 1 239 ? 13.140 -24.063 -12.727 1.00 26.94 239 MET A N 1
ATOM 1876 C CA . MET A 1 239 ? 12.586 -24.386 -14.038 1.00 26.94 239 MET A CA 1
ATOM 1877 C C . MET A 1 239 ? 12.724 -23.149 -14.915 1.00 26.94 239 MET A C 1
ATOM 1879 O O . MET A 1 239 ? 12.328 -22.053 -14.539 1.00 26.94 239 MET A O 1
ATOM 1883 N N . THR A 1 240 ? 13.381 -23.335 -16.053 1.00 28.09 240 THR A N 1
ATOM 1884 C CA . THR A 1 240 ? 13.485 -22.370 -17.146 1.00 28.09 240 THR A CA 1
ATOM 1885 C C . THR A 1 240 ? 12.153 -22.317 -17.896 1.00 28.09 240 THR A C 1
ATOM 1887 O O . THR A 1 240 ? 11.751 -23.365 -18.411 1.00 28.09 240 THR A O 1
ATOM 1890 N N . PRO A 1 241 ? 11.488 -21.157 -18.016 1.00 29.77 241 PRO A N 1
ATOM 1891 C CA . PRO A 1 241 ? 10.278 -21.056 -18.818 1.00 29.77 241 PRO A CA 1
ATOM 1892 C C . PRO A 1 241 ? 10.578 -20.599 -20.259 1.00 29.77 241 PRO A C 1
ATOM 1894 O O . PRO A 1 241 ? 11.480 -19.782 -20.479 1.00 29.77 241 PRO A O 1
ATOM 1897 N N . PRO A 1 242 ? 9.842 -21.102 -21.270 1.00 26.39 242 PRO A N 1
ATOM 1898 C CA . PRO A 1 242 ? 9.749 -20.456 -22.571 1.00 26.39 242 PRO A CA 1
ATOM 1899 C C . PRO A 1 242 ? 8.810 -19.241 -22.485 1.00 26.39 242 PRO A C 1
ATOM 1901 O O . PRO A 1 242 ? 7.875 -19.213 -21.690 1.00 26.39 242 PRO A O 1
ATOM 1904 N N . ALA A 1 243 ? 9.073 -18.235 -23.320 1.00 29.22 243 ALA A N 1
ATOM 1905 C CA . ALA A 1 243 ? 8.377 -16.950 -23.350 1.00 29.22 243 ALA A CA 1
ATOM 1906 C C . ALA A 1 243 ? 6.838 -17.076 -23.337 1.00 29.22 243 ALA A C 1
ATOM 1908 O O . ALA A 1 243 ? 6.239 -17.644 -24.256 1.00 29.22 243 ALA A O 1
ATOM 1909 N N . ALA A 1 244 ? 6.205 -16.503 -22.309 1.00 28.81 244 ALA A N 1
ATOM 1910 C CA . ALA A 1 244 ? 4.756 -16.423 -22.182 1.00 28.81 244 ALA A CA 1
ATOM 1911 C C . ALA A 1 244 ? 4.185 -15.344 -23.118 1.00 28.81 244 ALA A C 1
ATOM 1913 O O . ALA A 1 244 ? 4.618 -14.192 -23.136 1.00 28.81 244 ALA A O 1
ATOM 1914 N N . ARG A 1 245 ? 3.200 -15.751 -23.920 1.00 25.56 245 ARG A N 1
ATOM 1915 C CA . ARG A 1 245 ? 2.506 -14.950 -24.929 1.00 25.56 245 ARG A CA 1
ATOM 1916 C C . ARG A 1 245 ? 1.170 -14.494 -24.340 1.00 25.56 245 ARG A C 1
ATOM 1918 O O . ARG A 1 245 ? 0.232 -15.282 -24.293 1.00 25.56 245 ARG A O 1
ATOM 1925 N N . LEU A 1 246 ? 1.066 -13.238 -23.918 1.00 27.02 246 LEU A N 1
ATOM 1926 C CA . LEU A 1 246 ? -0.199 -12.650 -23.462 1.00 27.02 246 LEU A CA 1
ATOM 1927 C C . LEU A 1 246 ? -0.971 -12.085 -24.665 1.00 27.02 246 LEU A C 1
ATOM 1929 O O . LEU A 1 246 ? -0.566 -11.093 -25.269 1.00 27.02 246 LEU A O 1
ATOM 1933 N N . ARG A 1 247 ? -2.085 -12.731 -25.036 1.00 23.33 247 ARG A N 1
ATOM 1934 C CA . ARG A 1 247 ? -3.098 -12.147 -25.934 1.00 23.33 247 ARG A CA 1
ATOM 1935 C C . ARG A 1 247 ? -4.052 -11.297 -25.103 1.00 23.33 247 ARG A C 1
ATOM 1937 O O . ARG A 1 247 ? -4.636 -11.804 -24.153 1.00 23.33 247 ARG A O 1
ATOM 1944 N N . SER A 1 248 ? -4.263 -10.047 -25.499 1.00 27.48 248 SER A N 1
ATOM 1945 C CA . SER A 1 248 ? -5.324 -9.204 -24.952 1.00 27.48 248 SER A CA 1
ATOM 1946 C C . SER A 1 248 ? -6.561 -9.226 -25.855 1.00 27.48 248 SER A C 1
ATOM 1948 O O . SER A 1 248 ? -6.490 -8.966 -27.056 1.00 27.48 248 SER A O 1
ATOM 1950 N N . THR A 1 249 ? -7.713 -9.534 -25.263 1.00 24.33 249 THR A N 1
ATOM 1951 C CA . THR A 1 249 ? -9.038 -9.120 -25.748 1.00 24.33 249 THR A CA 1
ATOM 1952 C C . THR A 1 249 ? -9.338 -7.690 -25.276 1.00 24.33 249 THR A C 1
ATOM 1954 O O . THR A 1 249 ? -8.871 -7.303 -24.204 1.00 24.33 249 THR A O 1
ATOM 1957 N N . PRO A 1 250 ? -10.100 -6.887 -26.040 1.00 27.38 250 PRO A N 1
ATOM 1958 C CA . PRO A 1 250 ? -10.352 -5.488 -25.708 1.00 27.38 250 PRO A CA 1
ATOM 1959 C C . PRO A 1 250 ? -11.513 -5.351 -24.711 1.00 27.38 250 PRO A C 1
ATOM 1961 O O . PRO A 1 250 ? -12.581 -5.920 -24.926 1.00 27.38 250 PRO A O 1
ATOM 1964 N N . LEU A 1 251 ? -11.326 -4.555 -23.654 1.00 26.39 251 LEU A N 1
ATOM 1965 C CA . LEU A 1 251 ? -12.398 -4.043 -22.790 1.00 26.39 251 LEU A CA 1
ATOM 1966 C C . LEU A 1 251 ? -12.149 -2.554 -22.469 1.00 26.39 251 LEU A C 1
ATOM 1968 O O . LEU A 1 251 ? -11.009 -2.097 -22.588 1.00 26.39 251 LEU A O 1
ATOM 1972 N N . PRO A 1 252 ? -13.214 -1.788 -22.157 1.00 27.47 252 PRO A N 1
ATOM 1973 C CA . PRO A 1 252 ? -13.309 -0.360 -22.420 1.00 27.47 252 PRO A CA 1
ATOM 1974 C C . PRO A 1 252 ? -12.774 0.515 -21.284 1.00 27.47 252 PRO A C 1
ATOM 1976 O O . PRO A 1 252 ? -12.351 0.050 -20.229 1.00 27.47 252 PRO A O 1
ATOM 1979 N N . GLU A 1 253 ? -12.809 1.809 -21.584 1.00 36.62 253 GLU A N 1
ATOM 1980 C CA . GLU A 1 253 ? -12.345 2.968 -20.834 1.00 36.62 253 GLU A CA 1
ATOM 1981 C C . GLU A 1 253 ? -12.661 2.945 -19.324 1.00 36.62 253 GLU A C 1
ATOM 1983 O O . GLU A 1 253 ? -13.714 2.490 -18.885 1.00 36.62 253 GLU A O 1
ATOM 1988 N N . HIS A 1 254 ? -11.727 3.538 -18.566 1.00 31.08 254 HIS A N 1
ATOM 1989 C CA . HIS A 1 254 ? -11.724 3.820 -17.120 1.00 31.08 254 HIS A CA 1
ATOM 1990 C C . HIS A 1 254 ? -11.041 2.794 -16.198 1.00 31.08 254 HIS A C 1
ATOM 1992 O O . HIS A 1 254 ? -11.659 2.186 -15.330 1.00 31.08 254 HIS A O 1
ATOM 1998 N N . VAL A 1 255 ? -9.704 2.748 -16.261 1.00 22.27 255 VAL A N 1
ATOM 1999 C CA . VAL A 1 255 ? -8.859 2.449 -15.090 1.00 22.27 255 VAL A CA 1
ATOM 2000 C C . VAL A 1 255 ? -7.725 3.472 -15.043 1.00 22.27 255 VAL A C 1
ATOM 2002 O O . VAL A 1 255 ? -6.761 3.399 -15.803 1.00 22.27 255 VAL A O 1
ATOM 2005 N N . HIS A 1 256 ? -7.839 4.463 -14.157 1.00 21.50 256 HIS A N 1
ATOM 2006 C CA . HIS A 1 256 ? -6.749 5.394 -13.875 1.00 21.50 256 HIS A CA 1
ATOM 2007 C C . HIS A 1 256 ? -5.724 4.713 -12.961 1.00 21.50 256 HIS A C 1
ATOM 2009 O O . HIS A 1 256 ? -5.785 4.825 -11.739 1.00 21.50 256 HIS A O 1
ATOM 2015 N N . ALA A 1 257 ? -4.759 4.017 -13.558 1.00 22.11 257 ALA A N 1
ATOM 2016 C CA . ALA A 1 257 ? -3.474 3.800 -12.911 1.00 22.11 257 ALA A CA 1
ATOM 2017 C C . ALA A 1 257 ? -2.728 5.141 -12.915 1.00 22.11 257 ALA A C 1
ATOM 2019 O O . ALA A 1 257 ? -2.410 5.680 -13.975 1.00 22.11 257 ALA A O 1
ATOM 2020 N N . VAL A 1 258 ? -2.466 5.712 -11.737 1.00 21.83 258 VAL A N 1
ATOM 2021 C CA . VAL A 1 258 ? -1.599 6.891 -11.614 1.00 21.83 258 VAL A CA 1
ATOM 2022 C C . VAL A 1 258 ? -0.154 6.433 -11.827 1.00 21.83 258 VAL A C 1
ATOM 2024 O O . VAL A 1 258 ? 0.590 6.174 -10.887 1.00 21.83 258 VAL A O 1
ATOM 2027 N N . VAL A 1 259 ? 0.237 6.310 -13.094 1.00 21.84 259 VAL A N 1
ATOM 2028 C CA . VAL A 1 259 ? 1.630 6.445 -13.517 1.00 21.84 259 VAL A CA 1
ATOM 2029 C C . VAL A 1 259 ? 1.924 7.935 -13.422 1.00 21.84 259 VAL A C 1
ATOM 2031 O O . VAL A 1 259 ? 1.294 8.720 -14.124 1.00 21.84 259 VAL A O 1
ATOM 2034 N N . VAL A 1 260 ? 2.826 8.345 -12.531 1.00 22.02 260 VAL A N 1
ATOM 2035 C CA . VAL A 1 260 ? 3.337 9.723 -12.518 1.00 22.02 260 VAL A CA 1
ATOM 2036 C C . VAL A 1 260 ? 3.943 9.984 -13.904 1.00 22.02 260 VAL A C 1
ATOM 2038 O O . VAL A 1 260 ? 4.944 9.342 -14.233 1.00 22.02 260 VAL A O 1
ATOM 2041 N N . PRO A 1 261 ? 3.369 10.862 -14.750 1.00 22.36 261 PRO A N 1
ATOM 2042 C CA . PRO A 1 261 ? 3.947 11.130 -16.053 1.00 22.36 261 PRO A CA 1
ATOM 2043 C C . PRO A 1 261 ? 5.240 11.911 -15.844 1.00 22.36 261 PRO A C 1
ATOM 2045 O O . PRO A 1 261 ? 5.244 13.004 -15.275 1.00 22.36 261 PRO A O 1
ATOM 2048 N N . MET A 1 262 ? 6.344 11.342 -16.318 1.00 21.67 262 MET A N 1
ATOM 2049 C CA . MET A 1 262 ? 7.558 12.085 -16.622 1.00 21.67 262 MET A CA 1
ATOM 2050 C C . MET A 1 262 ? 7.171 13.136 -17.674 1.00 21.67 262 MET A C 1
ATOM 2052 O O . MET A 1 262 ? 6.774 12.788 -18.790 1.00 21.67 262 MET A O 1
ATOM 2056 N N . VAL A 1 263 ? 7.178 14.415 -17.292 1.00 25.75 263 VAL A N 1
ATOM 2057 C CA . VAL A 1 263 ? 6.848 15.513 -18.209 1.00 25.75 263 VAL A CA 1
ATOM 2058 C C . VAL A 1 263 ? 7.843 15.488 -19.372 1.00 25.75 263 VAL A C 1
ATOM 2060 O O . VAL A 1 263 ? 9.050 15.374 -19.173 1.00 25.75 263 VAL A O 1
ATOM 2063 N N . HIS A 1 264 ? 7.278 15.513 -20.579 1.00 22.94 264 HIS A N 1
ATOM 2064 C CA . HIS A 1 264 ? 7.915 15.310 -21.875 1.00 22.94 264 HIS A CA 1
ATOM 2065 C C . HIS A 1 264 ? 9.106 16.234 -22.163 1.00 22.94 264 HIS A C 1
ATOM 2067 O O . HIS A 1 264 ? 9.048 17.442 -21.942 1.00 22.94 264 HIS A O 1
ATOM 2073 N N . TRP A 1 265 ? 10.134 15.645 -22.775 1.00 20.23 265 TRP A N 1
AT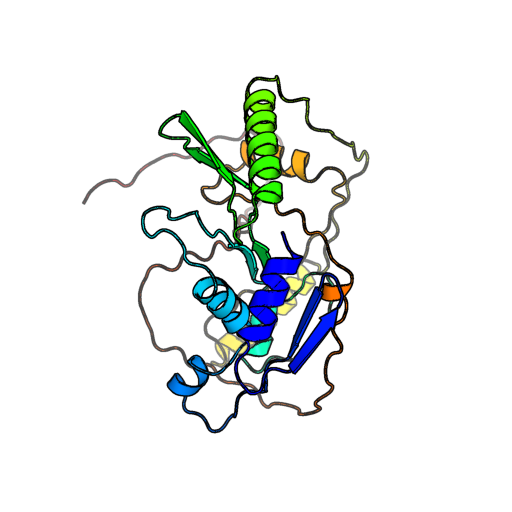OM 2074 C CA . TRP A 1 265 ? 11.154 16.324 -23.569 1.00 20.23 265 TRP A CA 1
ATOM 2075 C C . TRP A 1 265 ? 10.638 16.471 -25.007 1.00 20.23 265 TRP A C 1
ATOM 2077 O O . TRP A 1 265 ? 10.294 15.472 -25.638 1.00 20.23 265 TRP A O 1
ATOM 2087 N N . THR A 1 266 ? 10.617 17.688 -25.546 1.00 22.70 266 THR A N 1
ATOM 2088 C CA . THR A 1 266 ? 10.577 17.914 -26.998 1.00 22.70 266 THR A CA 1
ATOM 2089 C C . THR A 1 266 ? 11.718 18.849 -27.365 1.00 22.70 266 THR A C 1
ATOM 2091 O O . THR A 1 266 ? 11.708 20.021 -26.990 1.00 22.70 266 THR A O 1
ATOM 2094 N N . GLU A 1 267 ? 12.710 18.313 -28.077 1.00 24.36 267 GLU A N 1
ATOM 2095 C CA . GLU A 1 267 ? 13.759 19.086 -28.736 1.00 24.36 267 GLU A CA 1
ATOM 2096 C C . GLU A 1 267 ? 13.151 20.003 -29.795 1.00 24.36 267 GLU A C 1
ATOM 2098 O O . GLU A 1 267 ? 12.644 19.531 -30.808 1.00 24.36 267 GLU A O 1
ATOM 2103 N N . THR A 1 268 ? 13.301 21.312 -29.613 1.00 23.58 268 THR A N 1
ATOM 2104 C CA . THR A 1 268 ? 13.620 22.214 -30.723 1.00 23.58 268 THR A CA 1
ATOM 2105 C C . THR A 1 268 ? 14.591 23.277 -30.223 1.00 23.58 268 THR A C 1
ATOM 2107 O O . THR A 1 268 ? 14.436 23.835 -29.141 1.00 23.58 268 THR A O 1
ATOM 2110 N N . SER A 1 269 ? 15.626 23.483 -31.025 1.00 26.38 269 SER A N 1
ATOM 2111 C CA . SER A 1 269 ? 16.823 24.286 -30.811 1.00 26.38 269 SER A CA 1
ATOM 2112 C C . SER A 1 269 ? 16.605 25.775 -30.502 1.00 26.38 269 SER A C 1
ATOM 2114 O O . SER A 1 269 ? 15.541 26.337 -30.741 1.00 26.38 269 SER A O 1
ATOM 2116 N N . THR A 1 270 ? 17.732 26.409 -30.149 1.00 24.58 270 THR A N 1
ATOM 2117 C CA . THR A 1 270 ? 18.097 27.844 -30.157 1.00 24.58 270 THR A CA 1
ATOM 2118 C C . THR A 1 270 ? 17.797 28.710 -28.923 1.00 24.58 270 THR A C 1
ATOM 2120 O O . THR A 1 270 ? 16.721 29.257 -28.763 1.00 24.58 270 THR A O 1
ATOM 2123 N N . ALA A 1 271 ? 18.881 28.914 -28.160 1.00 26.08 271 ALA A N 1
ATOM 2124 C CA . ALA A 1 271 ? 19.376 30.174 -27.594 1.00 26.08 271 ALA A CA 1
ATOM 2125 C C . ALA A 1 271 ? 18.562 30.960 -26.539 1.00 26.08 271 ALA A C 1
ATOM 2127 O O . ALA A 1 271 ? 17.395 31.283 -26.698 1.00 26.08 271 ALA A O 1
ATOM 2128 N N . ALA A 1 272 ? 19.342 31.429 -25.556 1.00 24.77 272 ALA A N 1
ATOM 2129 C CA . ALA A 1 272 ? 19.147 32.612 -24.717 1.00 24.77 272 ALA A CA 1
ATOM 2130 C C . ALA A 1 272 ? 18.155 32.519 -23.534 1.00 24.77 272 ALA A C 1
ATOM 2132 O O . ALA A 1 272 ? 16.945 32.501 -23.688 1.00 24.77 272 ALA A O 1
ATOM 2133 N N . SER A 1 273 ? 18.748 32.569 -22.331 1.00 27.70 273 SER A N 1
ATOM 2134 C CA . SER A 1 273 ? 18.359 33.372 -21.155 1.00 27.70 273 SER A CA 1
ATOM 2135 C C . SER A 1 273 ? 16.872 33.581 -20.799 1.00 27.70 273 SER A C 1
ATOM 2137 O O . SER A 1 273 ? 16.107 34.150 -21.568 1.00 27.70 273 SER A O 1
ATOM 2139 N N . ASN A 1 274 ? 16.581 33.369 -19.507 1.00 23.62 274 ASN A N 1
ATOM 2140 C CA . ASN A 1 274 ? 15.406 33.806 -18.728 1.00 23.62 274 ASN A CA 1
ATOM 2141 C C . ASN A 1 274 ? 14.182 32.881 -18.765 1.00 23.62 274 ASN A C 1
ATOM 2143 O O . ASN A 1 274 ? 13.282 33.017 -19.588 1.00 23.62 274 ASN A O 1
ATOM 2147 N N . TRP A 1 275 ? 14.079 32.019 -17.751 1.00 23.22 275 TRP A N 1
ATOM 2148 C CA . TRP A 1 275 ? 12.876 31.232 -17.486 1.00 23.22 275 TRP A CA 1
ATOM 2149 C C . TRP A 1 275 ? 11.836 32.091 -16.753 1.00 23.22 275 TRP A C 1
ATOM 2151 O O . TRP A 1 275 ? 11.849 32.218 -15.530 1.00 23.22 275 TRP A O 1
ATOM 2161 N N . LYS A 1 276 ? 10.934 32.704 -17.526 1.00 20.72 276 LYS A N 1
ATOM 2162 C CA . LYS A 1 276 ? 9.621 33.172 -17.065 1.00 20.72 276 LYS A CA 1
ATOM 2163 C C . LYS A 1 276 ? 8.591 32.089 -17.389 1.00 20.72 276 LYS A C 1
ATOM 2165 O O . LYS A 1 276 ? 8.383 31.778 -18.556 1.00 20.72 276 LYS A O 1
ATOM 2170 N N . CYS A 1 277 ? 7.919 31.554 -16.373 1.00 21.64 277 CYS A N 1
ATOM 2171 C CA . CYS A 1 277 ? 6.716 30.745 -16.561 1.00 21.64 277 CYS A CA 1
ATOM 2172 C C . CYS A 1 277 ? 5.547 31.656 -16.956 1.00 21.64 277 CYS A C 1
ATOM 2174 O O . CYS A 1 277 ? 5.183 32.556 -16.198 1.00 21.64 277 CYS A O 1
ATOM 2176 N N . VAL A 1 278 ? 4.949 31.408 -18.121 1.00 21.23 278 VAL A N 1
ATOM 2177 C CA . VAL A 1 278 ? 3.661 31.985 -18.532 1.00 21.23 278 VAL A CA 1
ATOM 2178 C C . VAL A 1 278 ? 2.733 30.830 -18.934 1.00 21.23 278 VAL A C 1
ATOM 2180 O O . VAL A 1 278 ? 3.179 29.924 -19.638 1.00 21.23 278 VAL A O 1
ATOM 2183 N N . PRO A 1 279 ? 1.471 30.823 -18.464 1.00 28.16 279 PRO A N 1
ATOM 2184 C CA . PRO A 1 279 ? 0.534 29.720 -18.646 1.00 28.16 279 PRO A CA 1
ATOM 2185 C C . PRO A 1 279 ? -0.179 29.808 -20.000 1.00 28.16 279 PRO A C 1
ATOM 2187 O O . PRO A 1 279 ? -0.479 30.905 -20.473 1.00 28.16 279 PRO A O 1
ATOM 2190 N N . ILE A 1 280 ? -0.543 28.659 -20.576 1.00 22.33 280 ILE A N 1
ATOM 2191 C CA . ILE A 1 280 ? -1.559 28.601 -21.633 1.00 22.33 280 ILE A CA 1
ATOM 2192 C C . ILE A 1 280 ? -2.802 27.893 -21.095 1.00 22.33 280 ILE A C 1
ATOM 2194 O O . ILE A 1 280 ? -2.755 26.824 -20.493 1.00 22.33 280 ILE A O 1
ATOM 2198 N N . ILE A 1 281 ? -3.905 28.605 -21.287 1.00 25.44 281 ILE A N 1
ATOM 2199 C CA . ILE A 1 281 ? -5.265 28.427 -20.797 1.00 25.44 281 ILE A CA 1
ATOM 2200 C C . ILE A 1 281 ? -6.137 27.828 -21.925 1.00 25.44 281 ILE A C 1
ATOM 2202 O O . ILE A 1 281 ? -5.881 28.097 -23.094 1.00 25.44 281 ILE A O 1
ATOM 2206 N N . LYS A 1 282 ? -7.248 27.191 -21.516 1.00 23.03 282 LYS A N 1
ATOM 2207 C CA . LYS A 1 282 ? -8.616 27.184 -22.103 1.00 23.03 282 LYS A CA 1
ATOM 2208 C C . LYS A 1 282 ? -9.150 25.922 -22.802 1.00 23.03 282 LYS A C 1
ATOM 2210 O O . LYS A 1 282 ? -8.811 25.598 -23.928 1.00 23.03 282 LYS A O 1
ATOM 2215 N N . SER A 1 283 ? -10.172 25.414 -22.106 1.00 23.89 283 SER A N 1
ATOM 2216 C CA . SER A 1 283 ? -11.523 25.052 -22.555 1.00 23.89 283 SER A CA 1
ATOM 2217 C C . SER A 1 283 ? -11.706 23.771 -23.349 1.00 23.89 283 SER A C 1
ATOM 2219 O O . SER A 1 283 ? -11.305 23.715 -24.499 1.00 23.89 283 SER A O 1
ATOM 2221 N N . PHE A 1 284 ? -12.507 22.862 -22.793 1.00 23.62 284 PHE A N 1
ATOM 2222 C CA . PHE A 1 284 ? -13.697 22.368 -23.483 1.00 23.62 284 PHE A CA 1
ATOM 2223 C C . PHE A 1 284 ? -14.803 22.093 -22.451 1.00 23.62 284 PHE A C 1
ATOM 2225 O O . PHE A 1 284 ? -14.576 21.443 -21.434 1.00 23.62 284 PHE A O 1
ATOM 2232 N N . LEU A 1 285 ? -15.974 22.675 -22.707 1.00 25.86 285 LEU A N 1
ATOM 2233 C CA . LEU A 1 285 ? -17.254 22.480 -22.027 1.00 25.86 285 LEU A CA 1
ATOM 2234 C C . LEU A 1 285 ? -18.304 22.390 -23.149 1.00 25.86 285 LEU A C 1
ATOM 2236 O O . LEU A 1 285 ? -18.204 23.164 -24.104 1.00 25.86 285 LEU A O 1
ATOM 2240 N N . ASN A 1 286 ? -19.297 21.510 -22.963 1.00 26.42 286 ASN A N 1
ATOM 2241 C CA . ASN A 1 286 ? -20.480 21.209 -23.798 1.00 26.42 286 ASN A CA 1
ATOM 2242 C C . ASN A 1 286 ? -20.161 20.363 -25.048 1.00 26.42 286 ASN A C 1
ATOM 2244 O O . ASN A 1 286 ? -19.330 20.760 -25.856 1.00 26.42 286 ASN A O 1
ATOM 2248 N N . ILE A 1 287 ? -20.750 19.181 -25.273 1.00 33.09 287 ILE A N 1
ATOM 2249 C CA . ILE A 1 287 ? -22.130 18.680 -25.080 1.00 33.09 287 ILE A CA 1
ATOM 2250 C C . ILE A 1 287 ? -22.088 17.248 -24.535 1.00 33.09 287 ILE A C 1
ATOM 2252 O O . ILE A 1 287 ? -21.151 16.518 -24.924 1.00 33.09 287 ILE A O 1
#

Secondary structure (DSSP, 8-state):
-HHHHHHHHHHHPPTT-EEEEETTEEEEEPPPPPTTS-HHHHHTS--TTHHHHHHHHHS---TT-TTSS-EEEEE-GGGGGGTS--PPPP--S---SEEEEE-SEEEEEETTTTEEEEEE---S--HHHHHHHHHHHHHHHHHTTSPPPPPP----SS---EESS-HHHHHHHHHHHHHHHHTTS-S-------EE---S-HHHHHHHHHHHS--SS---------TTTT---------PPPPP--PPPP--S---------PPP----------------------

Radius of gyration: 24.7 Å; chains: 1; bounding box: 48×62×64 Å